Protein AF-A0A7S2L3V8-F1 (afdb_monomer)

Nearest PDB structures (foldseek):
  8b6k-assembly2_B  TM=9.139E-01  e=2.457E-18  Saccharomyces cerevisiae
  8b79-assembly1_A  TM=9.190E-01  e=2.768E-18  Saccharomyces cerevisiae
  6i8a-assembly2_B  TM=9.264E-01  e=5.327E-18  Saccharomyces cerevisiae S288C
  4m8o-assembly1_A  TM=9.186E-01  e=5.654E-18  Saccharomyces cerevisiae S288C
  6g0a-assembly1_A  TM=9.383E-01  e=2.360E-17  Saccharomyces cerevisiae S288C

Sequence (194 aa):
RDRRYDYKLLTKKWKKEIGKAENPVARKHAEDQSLVYDSLQVAHKCILNSFYGYVMRKGARWRSMEMAGIVTLTGGNIIKQARELVEQIGRPLELDTDGIWCILPGTFPDKYFLKTQSGGSIMVEYPCAMLNAAIHHNFTNHQYQTLTTTKDGTKQYDTRSECSIFFEVDGPYRCMVIPSGLEEGVLLKKRYAV

Radius of gyration: 21.41 Å; Cα contacts (8 Å, |Δi|>4): 203; chains: 1; bounding box: 52×58×54 Å

Secondary structure (DSSP, 8-state):
-HHHHHHHHHHHHHHHHHHH--SHHHHHHHHHHHHHHHHHHHHHHHHHHHHHHHTTSTT-TT--HHHHHHHHHHHHHHHHHHHHHHHHHSEEEEEETTEEEEE--TTS--EEEEEPTTS-EEEEEHHHHHHHHHHHHHH-EEEEEEEEE-TTS-EEEEEEEE-----------S--B-PBPSSTT-B-TT--B-

pLDDT: mean 94.65, std 2.95, range [82.19, 98.44]

Foldseek 3Di:
DVVLVVLVVQLVVLVVQLVVDPDPVSNVVSVVSNVVSVVVSVVVVVVVVVVLVLLCDPPRPNNDPVVNVVVQVVLVVLQVVLQVVLVVFFAWDADDSNDTDTDGDPPDQAWDWDADPVRDTDIDGPSQVVSVVVCLVPPKDQADWDWDADPVRDTDIDTGIDDPDGDDDDDDDPDKAADQDPDPPGGDHPDIDD

Structure (mmCIF, N/CA/C/O backbone):
data_AF-A0A7S2L3V8-F1
#
_entry.id   AF-A0A7S2L3V8-F1
#
loop_
_atom_site.group_PDB
_atom_site.id
_atom_site.type_symbol
_atom_site.label_atom_id
_atom_site.label_alt_id
_atom_site.label_comp_id
_atom_site.label_asym_id
_atom_site.label_entity_id
_atom_site.label_seq_id
_atom_site.pdbx_PDB_ins_code
_atom_site.Cartn_x
_atom_site.Cartn_y
_atom_site.Cartn_z
_atom_site.occupancy
_atom_site.B_iso_or_equiv
_atom_site.auth_seq_id
_atom_site.auth_comp_id
_atom_site.auth_asym_id
_atom_site.auth_atom_id
_atom_site.pdbx_PDB_model_num
ATOM 1 N N . ARG A 1 1 ? -0.749 13.045 2.931 1.00 91.75 1 ARG A N 1
ATOM 2 C CA . ARG A 1 1 ? -0.870 11.937 1.957 1.00 91.75 1 ARG A CA 1
ATOM 3 C C . ARG A 1 1 ? -0.742 12.459 0.529 1.00 91.75 1 ARG A C 1
ATOM 5 O O . ARG A 1 1 ? 0.227 12.104 -0.119 1.00 91.75 1 ARG A O 1
ATOM 12 N N . ASP A 1 2 ? -1.635 13.335 0.074 1.00 94.62 2 ASP A N 1
ATOM 13 C CA . ASP A 1 2 ? -1.721 13.738 -1.344 1.00 94.62 2 ASP A CA 1
ATOM 14 C C . ASP A 1 2 ? -0.442 14.414 -1.861 1.00 94.62 2 ASP A C 1
ATOM 16 O O . ASP A 1 2 ? 0.105 13.987 -2.867 1.00 94.62 2 ASP A O 1
ATOM 20 N N . ARG A 1 3 ? 0.174 15.300 -1.067 1.00 96.19 3 ARG A N 1
ATOM 21 C CA . ARG A 1 3 ? 1.501 15.866 -1.381 1.00 96.19 3 ARG A CA 1
ATOM 22 C C . ARG A 1 3 ? 2.587 14.813 -1.654 1.00 96.19 3 ARG A C 1
ATOM 24 O O . ARG A 1 3 ? 3.462 15.015 -2.487 1.00 96.19 3 ARG A O 1
ATOM 31 N N . ARG A 1 4 ? 2.551 13.671 -0.954 1.00 96.62 4 ARG A N 1
ATOM 32 C CA . ARG A 1 4 ? 3.477 12.557 -1.222 1.00 96.62 4 ARG A CA 1
ATOM 33 C C . ARG A 1 4 ? 3.183 11.928 -2.586 1.00 96.62 4 ARG A C 1
ATOM 35 O O . ARG A 1 4 ? 4.123 11.558 -3.281 1.00 96.62 4 ARG A O 1
ATOM 42 N N . TYR A 1 5 ? 1.906 11.790 -2.946 1.00 94.38 5 TYR A N 1
ATOM 43 C CA . TYR A 1 5 ? 1.498 11.279 -4.254 1.00 94.38 5 TYR A CA 1
ATOM 44 C C . TYR A 1 5 ? 1.953 12.200 -5.385 1.00 94.38 5 TYR A C 1
ATOM 46 O O . TYR A 1 5 ? 2.465 11.684 -6.374 1.00 94.38 5 TYR A O 1
ATOM 54 N N . ASP A 1 6 ? 1.887 13.523 -5.212 1.00 96.31 6 ASP A N 1
ATOM 55 C CA . ASP A 1 6 ? 2.421 14.476 -6.195 1.00 96.31 6 ASP A CA 1
ATOM 56 C C . ASP A 1 6 ? 3.905 14.205 -6.477 1.00 96.31 6 ASP A C 1
ATOM 58 O O . ASP A 1 6 ? 4.310 14.041 -7.629 1.00 96.31 6 ASP A O 1
ATOM 62 N N . TYR A 1 7 ? 4.719 14.052 -5.425 1.00 97.19 7 TYR A N 1
ATOM 63 C CA . TYR A 1 7 ? 6.135 13.708 -5.585 1.00 97.19 7 TYR A CA 1
ATOM 64 C C . TYR A 1 7 ? 6.339 12.321 -6.195 1.00 97.19 7 TYR A C 1
ATOM 66 O O . TYR A 1 7 ? 7.174 12.179 -7.079 1.00 97.19 7 TYR A O 1
ATOM 74 N N . LYS A 1 8 ? 5.544 11.315 -5.810 1.00 94.50 8 LYS A N 1
ATOM 75 C CA . LYS A 1 8 ? 5.607 9.967 -6.40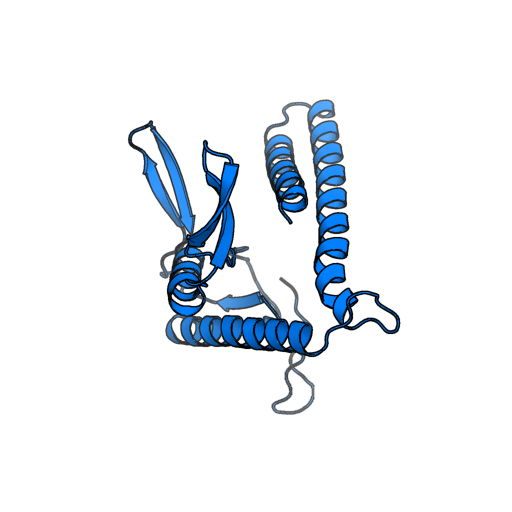4 1.00 94.50 8 LYS A 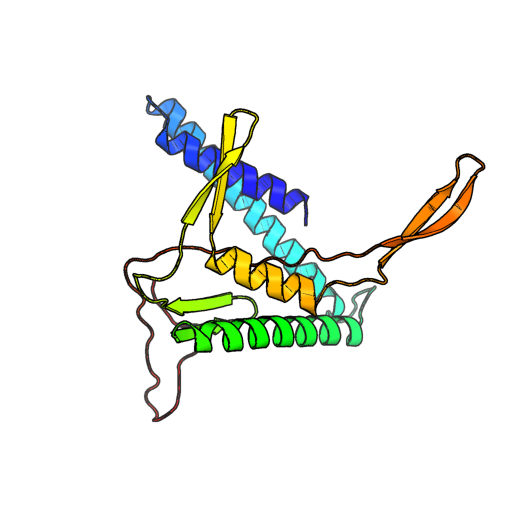CA 1
ATOM 76 C C . LYS A 1 8 ? 5.308 9.996 -7.912 1.00 94.50 8 LYS A C 1
ATOM 78 O O . LYS A 1 8 ? 5.990 9.324 -8.689 1.00 94.50 8 LYS A O 1
ATOM 83 N N . LEU A 1 9 ? 4.323 10.789 -8.341 1.00 94.56 9 LEU A N 1
ATOM 84 C CA . LEU A 1 9 ? 3.992 10.992 -9.755 1.00 94.56 9 LEU A CA 1
ATOM 85 C C . LEU A 1 9 ? 5.125 11.706 -10.498 1.00 94.56 9 LEU A C 1
ATOM 87 O O . LEU A 1 9 ? 5.487 11.286 -11.599 1.00 94.56 9 LEU A O 1
ATOM 91 N N . LEU A 1 10 ? 5.725 12.732 -9.888 1.00 96.19 10 LEU A N 1
ATOM 92 C CA . LEU A 1 10 ? 6.884 13.432 -10.445 1.00 96.19 10 LEU A CA 1
ATOM 93 C C . LEU A 1 10 ? 8.099 12.505 -10.571 1.00 96.19 10 LEU A C 1
ATOM 95 O O . LEU A 1 10 ? 8.713 12.477 -11.635 1.00 96.19 10 LEU A O 1
ATOM 99 N N . THR A 1 11 ? 8.391 11.667 -9.572 1.00 95.19 11 THR A N 1
ATOM 100 C CA . THR A 1 11 ? 9.438 10.636 -9.664 1.00 95.19 11 THR A CA 1
ATOM 101 C C . THR A 1 11 ? 9.182 9.704 -10.848 1.00 95.19 11 THR A C 1
ATOM 103 O O . THR A 1 11 ? 10.080 9.466 -11.652 1.00 95.19 11 THR A O 1
ATOM 106 N N . LYS A 1 12 ? 7.948 9.204 -11.014 1.00 92.56 12 LYS A N 1
ATOM 107 C CA . LYS A 1 12 ? 7.589 8.331 -12.147 1.00 92.56 12 LYS A CA 1
ATOM 108 C C . LYS A 1 12 ? 7.736 9.048 -13.491 1.00 92.56 12 LYS A C 1
ATOM 110 O O . LYS A 1 12 ? 8.181 8.430 -14.456 1.00 92.56 12 LYS A O 1
ATOM 115 N N . LYS A 1 13 ? 7.371 10.331 -13.565 1.00 95.19 13 LYS A N 1
ATOM 116 C CA . LYS A 1 13 ? 7.550 11.165 -14.760 1.00 95.19 13 LYS A CA 1
ATOM 117 C C . LYS A 1 13 ? 9.033 11.286 -15.111 1.00 95.19 13 LYS A C 1
ATOM 119 O O . LYS A 1 13 ? 9.410 10.916 -16.215 1.00 95.19 13 LYS A O 1
ATOM 124 N N . TRP A 1 14 ? 9.874 11.719 -14.175 1.00 95.62 14 TRP A N 1
ATOM 125 C CA . TRP A 1 14 ? 11.299 11.937 -14.437 1.00 95.62 14 TRP A CA 1
ATOM 126 C C . TRP A 1 14 ? 12.060 10.645 -14.736 1.00 95.62 14 TRP A C 1
ATOM 128 O O . TRP A 1 14 ? 12.867 10.637 -15.658 1.00 95.62 14 TRP A O 1
ATOM 138 N N . LYS A 1 15 ? 11.714 9.517 -14.095 1.00 93.94 15 LYS A N 1
ATOM 139 C CA . LYS A 1 15 ? 12.250 8.196 -14.478 1.00 93.94 15 LYS A CA 1
ATOM 140 C C . LYS A 1 15 ? 11.966 7.835 -15.940 1.00 93.94 15 LYS A C 1
ATOM 142 O O . LYS A 1 15 ? 12.814 7.235 -16.591 1.00 93.94 15 LYS A O 1
ATOM 147 N N . LYS A 1 16 ? 10.796 8.207 -16.475 1.00 93.25 16 LYS A N 1
ATOM 148 C CA . LYS A 1 16 ? 10.487 8.018 -17.904 1.00 93.25 16 LYS A CA 1
ATOM 149 C C . LYS A 1 16 ? 11.298 8.955 -18.795 1.00 93.25 16 LYS A C 1
ATOM 151 O O . LYS A 1 16 ? 11.728 8.531 -19.860 1.00 93.25 16 LYS A O 1
ATOM 156 N N . GLU A 1 17 ? 11.508 10.198 -18.370 1.00 93.19 17 GLU A N 1
ATOM 157 C CA . GLU A 1 17 ? 12.289 11.173 -19.139 1.00 93.19 17 GLU A CA 1
ATOM 158 C C . GLU A 1 17 ? 13.777 10.794 -19.233 1.00 93.19 17 GLU A C 1
ATOM 160 O O . GLU A 1 17 ? 14.378 11.023 -20.277 1.00 93.19 17 GLU A O 1
ATOM 165 N N . ILE A 1 18 ? 14.349 10.101 -18.234 1.00 92.56 18 ILE A N 1
ATOM 166 C CA . ILE A 1 18 ? 15.705 9.517 -18.336 1.00 92.56 18 ILE A CA 1
ATOM 167 C C . ILE A 1 18 ? 15.817 8.601 -19.566 1.00 92.56 18 ILE A C 1
ATOM 169 O O . ILE A 1 18 ? 16.800 8.668 -20.300 1.00 92.56 18 ILE A O 1
ATOM 173 N N . GLY A 1 19 ? 14.801 7.765 -19.812 1.00 89.06 19 GLY A N 1
ATOM 174 C CA . GLY A 1 19 ? 14.773 6.846 -20.954 1.00 89.06 19 GLY A CA 1
ATOM 175 C C . GLY A 1 19 ? 14.540 7.521 -22.310 1.00 89.06 19 GLY A C 1
ATOM 176 O O . GLY A 1 19 ? 14.812 6.909 -23.336 1.00 89.06 19 GLY A O 1
ATOM 177 N N . LYS A 1 20 ? 14.047 8.765 -22.323 1.00 92.88 20 LYS A N 1
ATOM 178 C CA . LYS A 1 20 ? 13.811 9.557 -23.542 1.00 92.88 20 LYS A CA 1
ATOM 179 C C . LYS A 1 20 ? 14.924 10.559 -23.843 1.00 92.88 20 LYS A C 1
ATOM 181 O O . LYS A 1 20 ? 14.890 11.200 -24.887 1.00 92.88 20 LYS A O 1
ATOM 186 N N . ALA A 1 21 ? 15.863 10.757 -22.922 1.00 91.31 21 ALA A N 1
ATOM 187 C CA . ALA A 1 21 ? 16.890 11.773 -23.070 1.00 91.31 21 ALA A CA 1
ATOM 188 C C . ALA A 1 21 ? 17.859 11.421 -24.211 1.00 91.31 21 ALA A C 1
ATOM 190 O O . ALA A 1 21 ? 18.524 10.388 -24.176 1.00 91.31 21 ALA A O 1
ATOM 191 N N . GLU A 1 22 ? 17.966 12.315 -25.195 1.00 91.56 22 GLU A N 1
ATOM 192 C CA . GLU A 1 22 ? 18.821 12.125 -26.376 1.00 91.56 22 GLU A CA 1
ATOM 193 C C . GLU A 1 22 ? 20.272 12.563 -26.144 1.00 91.56 22 GLU A C 1
ATOM 195 O O . GLU A 1 22 ? 21.183 12.078 -26.813 1.00 91.56 22 GLU A O 1
ATOM 200 N N . ASN A 1 23 ? 20.510 13.475 -25.193 1.00 93.19 23 ASN A N 1
ATOM 201 C CA . ASN A 1 23 ? 21.839 14.012 -24.910 1.00 93.19 23 ASN A CA 1
ATOM 202 C C . ASN A 1 23 ? 22.263 13.810 -23.437 1.00 93.19 23 ASN A C 1
ATOM 204 O O . ASN A 1 23 ? 21.410 13.704 -22.546 1.00 93.19 23 ASN A O 1
ATOM 208 N N . PRO A 1 24 ? 23.581 13.776 -23.148 1.00 93.06 24 PRO A N 1
ATOM 209 C CA . PRO A 1 24 ? 24.080 13.518 -21.795 1.00 93.06 24 PRO A CA 1
ATOM 210 C C . PRO A 1 24 ? 23.654 14.564 -20.756 1.00 93.06 24 PRO A C 1
ATOM 212 O O . PRO A 1 24 ? 23.452 14.228 -19.592 1.00 93.06 24 PRO A O 1
ATOM 215 N N . VAL A 1 25 ? 23.495 15.828 -21.161 1.00 94.25 25 VAL A N 1
ATOM 216 C CA . VAL A 1 25 ? 23.127 16.930 -20.255 1.00 94.25 25 VAL A CA 1
ATOM 217 C C . VAL A 1 25 ? 21.675 16.796 -19.793 1.00 94.25 25 VAL A C 1
ATOM 219 O O . VAL A 1 25 ? 21.395 16.873 -18.599 1.00 94.25 25 VAL A O 1
ATOM 222 N N . ALA A 1 26 ? 20.754 16.538 -20.722 1.00 92.81 26 ALA A N 1
ATOM 223 C CA . ALA A 1 26 ? 19.343 16.303 -20.443 1.00 92.81 26 ALA A CA 1
ATOM 224 C C . ALA A 1 26 ? 19.149 15.024 -19.629 1.00 92.81 26 ALA A C 1
ATOM 226 O O . ALA A 1 26 ? 18.340 15.010 -18.702 1.00 92.81 26 ALA A O 1
ATOM 227 N N . ARG A 1 27 ? 19.929 13.974 -19.921 1.00 94.56 27 ARG A N 1
ATOM 228 C CA . ARG A 1 27 ? 19.906 12.740 -19.134 1.00 94.56 27 ARG A CA 1
ATOM 229 C C . ARG A 1 27 ? 20.318 12.994 -17.689 1.00 94.56 27 ARG A C 1
ATOM 231 O O . ARG A 1 27 ? 19.569 12.632 -16.789 1.00 94.56 27 ARG A O 1
ATOM 238 N N . LYS A 1 28 ? 21.448 13.676 -17.474 1.00 95.19 28 LYS A N 1
ATOM 239 C CA . LYS A 1 28 ? 21.916 14.033 -16.130 1.00 95.19 28 LYS A CA 1
ATOM 240 C C . LYS A 1 28 ? 20.887 14.884 -15.386 1.00 95.19 28 LYS A C 1
ATOM 242 O O . LYS A 1 28 ? 20.575 14.601 -14.238 1.00 95.19 28 LYS A O 1
ATOM 247 N N . HIS A 1 29 ? 20.293 15.873 -16.055 1.00 94.94 29 HIS A N 1
ATOM 248 C CA . HIS A 1 29 ? 19.234 16.683 -15.456 1.00 94.94 29 HIS A CA 1
ATOM 249 C C . HIS A 1 29 ? 18.019 15.839 -15.038 1.00 94.94 29 HIS A C 1
ATOM 251 O O . HIS A 1 29 ? 17.500 16.012 -13.937 1.00 94.94 29 HIS A O 1
ATOM 257 N N . ALA A 1 30 ? 17.574 14.903 -15.881 1.00 95.88 30 ALA A N 1
ATOM 258 C CA . ALA A 1 30 ? 16.463 14.011 -15.556 1.00 95.88 30 ALA A CA 1
ATOM 259 C C . ALA A 1 30 ? 16.799 13.042 -14.406 1.00 95.88 30 ALA A C 1
ATOM 261 O O . ALA A 1 30 ? 15.938 12.774 -13.565 1.00 95.88 30 ALA A O 1
ATOM 262 N N . GLU A 1 31 ? 18.039 12.549 -14.345 1.00 95.44 31 GLU A N 1
ATOM 263 C CA . GLU A 1 31 ? 18.559 11.732 -13.241 1.00 95.44 31 GLU A CA 1
ATOM 264 C C . GLU A 1 31 ? 18.558 12.523 -11.922 1.00 95.44 31 GLU A C 1
ATOM 266 O O . GLU A 1 31 ? 17.990 12.053 -10.933 1.00 95.44 31 GLU A O 1
ATOM 271 N N . ASP A 1 32 ? 19.077 13.754 -11.932 1.00 97.19 32 ASP A N 1
ATOM 272 C CA . ASP A 1 32 ? 19.093 14.651 -10.771 1.00 97.19 32 ASP A CA 1
ATOM 273 C C . ASP A 1 32 ? 17.665 14.963 -10.284 1.00 97.19 32 ASP A C 1
ATOM 275 O O . ASP A 1 32 ? 17.364 14.855 -9.093 1.00 97.19 32 ASP A O 1
ATOM 279 N N . GLN A 1 33 ? 16.744 15.291 -11.198 1.00 96.69 33 GLN A N 1
ATOM 280 C CA . GLN A 1 33 ? 15.338 15.535 -10.852 1.00 96.69 33 GLN A CA 1
ATOM 281 C C . GLN A 1 33 ? 14.669 14.282 -10.277 1.00 96.69 33 GLN A C 1
ATOM 283 O O . GLN A 1 33 ? 13.986 14.356 -9.253 1.00 96.69 33 GLN A O 1
ATOM 288 N N . SER A 1 34 ? 14.880 13.118 -10.897 1.00 96.00 34 SER A N 1
ATOM 289 C CA . SER A 1 34 ? 14.364 11.844 -10.390 1.00 96.00 34 SER A CA 1
ATOM 290 C C . SER A 1 34 ? 14.849 11.575 -8.964 1.00 96.00 34 SER A C 1
ATOM 292 O O . SER A 1 34 ? 14.041 11.189 -8.117 1.00 96.00 34 SER A O 1
ATOM 294 N N . LEU A 1 35 ? 16.135 11.809 -8.682 1.00 96.50 35 LEU A N 1
ATOM 295 C CA . LEU A 1 35 ? 16.727 11.632 -7.354 1.00 96.50 35 LEU A CA 1
ATOM 296 C C . LEU A 1 35 ? 16.109 12.578 -6.315 1.00 96.50 35 LEU A C 1
ATOM 298 O O . LEU A 1 35 ? 15.762 12.146 -5.212 1.00 96.50 35 LEU A O 1
ATOM 302 N N . VAL A 1 36 ? 15.930 13.855 -6.665 1.00 97.69 36 VAL A N 1
ATOM 303 C CA . VAL A 1 36 ? 15.309 14.854 -5.780 1.00 97.69 36 VAL A CA 1
ATOM 304 C C . VAL A 1 36 ? 13.880 14.453 -5.425 1.00 97.69 36 VAL A C 1
ATOM 306 O O . VAL A 1 36 ? 13.526 14.409 -4.245 1.00 97.69 36 VAL A O 1
ATOM 309 N N . TYR A 1 37 ? 13.050 14.120 -6.415 1.00 97.81 37 TYR A N 1
ATOM 310 C CA . TYR A 1 37 ? 11.656 13.761 -6.149 1.00 97.81 37 TYR A CA 1
ATOM 311 C C . TYR A 1 37 ? 11.517 12.429 -5.419 1.00 97.81 37 TYR A C 1
ATOM 313 O O . TYR A 1 37 ? 10.640 12.298 -4.562 1.00 97.81 37 TYR A O 1
ATOM 321 N N . ASP A 1 38 ? 12.392 11.459 -5.701 1.00 96.69 38 ASP A N 1
ATOM 322 C CA . ASP A 1 38 ? 12.425 10.216 -4.935 1.00 96.69 38 ASP A CA 1
ATOM 323 C C . ASP A 1 38 ? 12.779 10.477 -3.460 1.00 96.69 38 ASP A C 1
ATOM 325 O O . ASP A 1 38 ? 12.083 10.026 -2.550 1.00 96.69 38 ASP A O 1
ATOM 329 N N . SER A 1 39 ? 13.772 11.329 -3.204 1.00 97.62 39 SER A N 1
ATOM 330 C CA . SER A 1 39 ? 14.128 11.743 -1.841 1.00 97.62 39 SER A CA 1
ATOM 331 C C . SER A 1 39 ? 12.955 12.440 -1.135 1.00 97.62 39 SER A C 1
ATOM 333 O O . SER A 1 39 ? 12.633 12.125 0.015 1.00 97.62 39 SER A O 1
ATOM 335 N N . LEU A 1 40 ? 12.251 13.342 -1.831 1.00 97.81 40 LEU A N 1
ATOM 336 C CA . LEU A 1 40 ? 11.085 14.047 -1.291 1.00 97.81 40 LEU A CA 1
ATOM 337 C C . LEU A 1 40 ? 9.917 13.103 -0.978 1.00 97.81 40 LEU A C 1
ATOM 339 O O . LEU A 1 40 ? 9.285 13.258 0.075 1.00 97.81 40 LEU A O 1
ATOM 343 N N . GLN A 1 41 ? 9.621 12.121 -1.839 1.00 96.31 41 GLN A N 1
ATOM 344 C CA . GLN A 1 41 ? 8.538 11.171 -1.563 1.00 96.31 41 GLN A CA 1
ATOM 345 C C . GLN A 1 41 ? 8.878 10.245 -0.388 1.00 96.31 41 GLN A C 1
ATOM 347 O O . GLN A 1 41 ? 7.989 9.966 0.425 1.00 96.31 41 GLN A O 1
ATOM 352 N N . VAL A 1 42 ? 10.146 9.824 -0.243 1.00 96.19 42 VAL A N 1
ATOM 353 C CA . VAL A 1 42 ? 10.599 9.017 0.905 1.00 96.19 42 VAL A CA 1
ATOM 354 C C . VAL A 1 42 ? 10.509 9.827 2.196 1.00 96.19 42 VAL A C 1
ATOM 356 O O . VAL A 1 42 ? 9.950 9.341 3.179 1.00 96.19 42 VAL A O 1
ATOM 359 N N . ALA A 1 43 ? 10.957 11.085 2.197 1.00 97.50 43 ALA A N 1
ATOM 360 C CA . ALA A 1 43 ? 10.835 11.956 3.367 1.00 97.50 43 ALA A CA 1
ATOM 361 C C . ALA A 1 43 ? 9.368 12.093 3.817 1.00 97.50 43 ALA A C 1
ATOM 363 O O . ALA A 1 43 ? 9.040 11.927 4.996 1.00 97.50 43 ALA A O 1
ATOM 364 N N . HIS A 1 44 ? 8.449 12.293 2.867 1.00 97.38 44 HIS A N 1
ATOM 365 C CA . HIS A 1 44 ? 7.018 12.352 3.164 1.00 97.38 44 HIS A CA 1
ATOM 366 C C . HIS A 1 44 ? 6.427 10.996 3.572 1.00 97.38 44 HIS A C 1
ATOM 368 O O . HIS A 1 44 ? 5.439 10.977 4.306 1.00 97.38 44 HIS A O 1
ATOM 374 N N . LYS A 1 45 ? 7.008 9.865 3.144 1.00 96.12 45 LYS A N 1
ATOM 375 C CA . LYS A 1 45 ? 6.644 8.524 3.636 1.00 96.12 45 LYS A CA 1
ATOM 376 C C . LYS A 1 45 ? 6.932 8.411 5.132 1.00 96.12 45 LYS A C 1
ATOM 378 O O . LYS A 1 45 ? 6.054 7.992 5.881 1.00 96.12 45 LYS A O 1
ATOM 383 N N . CYS A 1 46 ? 8.115 8.839 5.575 1.00 96.19 46 CYS A N 1
ATOM 384 C CA . CYS A 1 46 ? 8.492 8.816 6.989 1.00 96.19 46 CYS A CA 1
ATOM 385 C C . CYS A 1 46 ? 7.542 9.666 7.840 1.00 96.19 46 CYS A C 1
ATOM 387 O O . CYS A 1 46 ? 7.065 9.200 8.874 1.00 96.19 46 CYS A O 1
ATOM 389 N N . ILE A 1 47 ? 7.201 10.875 7.379 1.00 96.94 47 ILE A N 1
ATOM 390 C CA . ILE A 1 47 ? 6.231 11.745 8.063 1.00 96.94 47 ILE A CA 1
ATOM 391 C C . ILE A 1 47 ? 4.845 11.086 8.107 1.00 96.94 47 ILE A C 1
ATOM 393 O O . ILE A 1 47 ? 4.213 11.059 9.159 1.00 96.94 47 ILE A O 1
ATOM 397 N N . LEU A 1 48 ? 4.380 10.522 6.987 1.00 95.25 48 LEU A N 1
ATOM 398 C CA . LEU A 1 48 ? 3.073 9.867 6.904 1.00 95.25 48 LEU A CA 1
ATOM 399 C C . LEU A 1 48 ? 2.959 8.699 7.894 1.00 95.25 48 LEU A C 1
ATOM 401 O O . LEU A 1 48 ? 2.006 8.647 8.666 1.00 95.25 48 LEU A O 1
ATOM 405 N N . ASN A 1 49 ? 3.958 7.818 7.924 1.00 92.88 49 ASN A N 1
ATOM 406 C CA . ASN A 1 49 ? 4.001 6.690 8.856 1.00 92.88 49 ASN A CA 1
ATOM 407 C C . ASN A 1 49 ? 4.142 7.163 10.313 1.00 92.88 49 ASN A C 1
ATOM 409 O O . ASN A 1 49 ? 3.607 6.542 11.232 1.00 92.88 49 ASN A O 1
ATOM 413 N N . SER A 1 50 ? 4.806 8.302 10.527 1.00 95.62 50 SER A N 1
ATOM 414 C CA . SER A 1 50 ? 4.935 8.908 11.852 1.00 95.62 50 SER A CA 1
ATOM 415 C C . SER A 1 50 ? 3.607 9.423 12.406 1.00 95.62 50 SER A C 1
ATOM 417 O O . SER A 1 50 ? 3.474 9.436 13.621 1.00 95.62 50 SER A O 1
ATOM 419 N N . PHE A 1 51 ? 2.606 9.792 11.591 1.00 95.94 51 PHE A N 1
ATOM 420 C CA . PHE A 1 51 ? 1.275 10.149 12.118 1.00 95.94 51 PHE A CA 1
ATOM 421 C C . PHE A 1 51 ? 0.620 8.978 12.857 1.00 95.94 51 PHE A C 1
ATOM 423 O O . PHE A 1 51 ? 0.067 9.167 13.938 1.00 95.94 51 PHE A O 1
ATOM 430 N N . TYR A 1 52 ? 0.735 7.766 12.310 1.00 92.75 52 TYR A N 1
ATOM 431 C CA . TYR A 1 52 ? 0.265 6.555 12.978 1.00 92.75 52 TYR A CA 1
ATOM 432 C C . TYR A 1 52 ? 1.094 6.249 14.238 1.00 92.75 52 TYR A C 1
ATOM 434 O O . TYR A 1 52 ? 0.539 6.021 15.308 1.00 92.75 52 TYR A O 1
ATOM 442 N N . GLY A 1 53 ? 2.427 6.334 14.166 1.00 93.12 53 GLY A N 1
ATOM 443 C CA . GLY A 1 53 ? 3.277 6.132 15.349 1.00 93.12 53 GLY A CA 1
ATOM 444 C C . GLY A 1 53 ? 3.068 7.186 16.449 1.00 93.12 53 GLY A C 1
ATOM 445 O O . GLY A 1 53 ? 3.195 6.894 17.641 1.00 93.12 53 GLY A O 1
ATOM 446 N N . TYR A 1 54 ? 2.713 8.416 16.068 1.00 96.94 54 TYR A N 1
ATOM 447 C CA . TYR A 1 54 ? 2.540 9.545 16.977 1.00 96.94 54 TYR A CA 1
ATOM 448 C C . TYR A 1 54 ? 1.416 9.315 17.986 1.00 96.94 54 TYR A C 1
ATOM 450 O O . TYR A 1 54 ? 1.585 9.666 19.153 1.00 96.94 54 TYR A O 1
ATOM 458 N N . VAL A 1 55 ? 0.312 8.676 17.586 1.00 96.19 55 VAL A N 1
ATOM 459 C CA . VAL A 1 55 ? -0.830 8.457 18.492 1.00 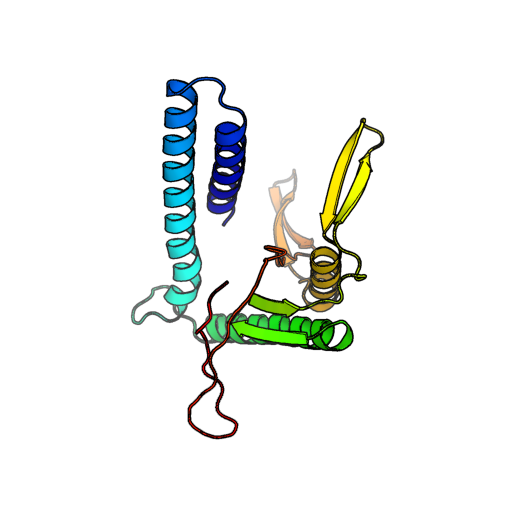96.19 55 VAL A CA 1
ATOM 460 C C . VAL A 1 55 ? -0.521 7.510 19.651 1.00 96.19 55 VAL A C 1
ATOM 462 O O . VAL A 1 55 ? -1.252 7.493 20.637 1.00 96.19 55 VAL A O 1
ATOM 465 N N . MET A 1 56 ? 0.597 6.782 19.589 1.00 95.19 56 MET A N 1
ATOM 466 C CA . MET A 1 56 ? 1.091 5.934 20.678 1.00 95.19 56 MET A CA 1
ATOM 467 C C . MET A 1 56 ? 2.253 6.553 21.463 1.00 95.19 56 MET A C 1
ATOM 469 O O . MET A 1 56 ? 2.640 6.028 22.512 1.00 95.19 56 MET A O 1
ATOM 473 N N . ARG A 1 57 ? 2.815 7.681 21.007 1.00 95.69 57 ARG A N 1
ATOM 474 C CA . ARG A 1 57 ? 3.981 8.313 21.635 1.00 95.69 57 ARG A CA 1
ATOM 475 C C . ARG A 1 57 ? 3.639 8.828 23.040 1.00 95.69 57 ARG A C 1
ATOM 477 O O . ARG A 1 57 ? 2.643 9.518 23.256 1.00 95.69 57 ARG A O 1
ATOM 484 N N . LYS A 1 58 ? 4.512 8.542 24.013 1.00 95.19 58 LYS A N 1
ATOM 485 C CA . LYS A 1 58 ? 4.411 9.095 25.376 1.00 95.19 58 LYS A CA 1
ATOM 486 C C . LYS A 1 58 ? 4.493 10.629 25.328 1.00 95.19 58 LYS A C 1
ATOM 488 O O . LYS A 1 58 ? 5.391 11.174 24.690 1.00 95.19 58 LYS A O 1
ATOM 493 N N . GLY A 1 59 ? 3.552 11.311 25.982 1.00 94.69 59 GLY A N 1
ATOM 494 C CA . GLY A 1 59 ? 3.464 12.778 25.987 1.00 94.69 59 GLY A CA 1
ATOM 495 C C . GLY A 1 59 ? 2.924 13.404 24.693 1.00 94.69 59 GLY A C 1
ATOM 496 O O . GLY A 1 59 ? 2.981 14.623 24.544 1.00 94.69 59 GLY A O 1
ATOM 497 N N . ALA A 1 60 ? 2.412 12.610 23.744 1.00 96.56 60 ALA A N 1
ATOM 498 C CA . ALA A 1 60 ? 1.711 13.152 22.583 1.00 96.56 60 ALA A CA 1
ATOM 499 C C . ALA A 1 60 ? 0.416 13.860 23.006 1.00 96.56 60 ALA A C 1
ATOM 501 O O . ALA A 1 60 ? -0.322 13.363 23.855 1.00 96.56 60 ALA A O 1
ATOM 502 N N . ARG A 1 61 ? 0.124 15.005 22.375 1.00 97.75 61 ARG A N 1
ATOM 503 C CA . ARG A 1 61 ? -1.090 15.794 22.650 1.00 97.75 61 ARG A CA 1
ATOM 504 C C . ARG A 1 61 ? -2.362 15.046 22.250 1.00 97.75 61 ARG A C 1
ATOM 506 O O . ARG A 1 61 ? -3.379 15.179 22.914 1.00 97.75 61 ARG A O 1
ATOM 513 N N . TRP A 1 62 ? -2.273 14.239 21.194 1.00 97.19 62 TRP A N 1
ATOM 514 C CA . TRP A 1 62 ? -3.362 13.414 20.667 1.00 97.19 62 TRP A CA 1
ATOM 515 C C . TRP A 1 62 ? -3.008 11.929 20.770 1.00 97.19 62 TRP A C 1
ATOM 517 O O . TRP A 1 62 ? -2.919 11.222 19.768 1.00 97.19 62 TRP A O 1
ATOM 527 N N . ARG A 1 63 ? -2.720 11.468 21.990 1.00 96.62 63 ARG A N 1
ATOM 528 C CA . ARG A 1 63 ? -2.457 10.052 22.255 1.00 96.62 63 ARG A CA 1
ATOM 529 C C . ARG A 1 63 ? -3.779 9.276 22.321 1.00 96.62 63 ARG A C 1
ATOM 531 O O . ARG A 1 63 ? -4.623 9.614 23.142 1.00 96.62 63 ARG A O 1
ATOM 538 N N . SER A 1 64 ? -3.930 8.215 21.528 1.00 97.31 64 SER A N 1
ATOM 539 C CA . SER A 1 64 ? -5.053 7.266 21.609 1.00 97.31 64 SER A CA 1
ATOM 540 C C . SER A 1 64 ? -4.576 5.863 21.252 1.00 97.31 64 SER A C 1
ATOM 542 O O . SER A 1 64 ? -4.070 5.619 20.155 1.00 97.31 64 SER A O 1
ATOM 544 N N . MET A 1 65 ? -4.742 4.940 22.200 1.00 96.19 65 MET A N 1
ATOM 545 C CA . MET A 1 65 ? -4.386 3.534 22.008 1.00 96.19 65 MET A CA 1
ATOM 546 C C . MET A 1 65 ? -5.426 2.815 21.154 1.00 96.19 65 MET A C 1
ATOM 548 O O . MET A 1 65 ? -5.087 1.974 20.328 1.00 96.19 65 MET A O 1
ATOM 552 N N . GLU A 1 66 ? -6.683 3.199 21.321 1.00 97.31 66 GLU A N 1
ATOM 553 C CA . GLU A 1 66 ? -7.845 2.679 20.619 1.00 97.31 66 GLU A CA 1
ATOM 554 C C . GLU A 1 66 ? -7.723 2.959 19.123 1.00 97.31 66 GLU A C 1
ATOM 556 O O . GLU A 1 66 ? -7.833 2.038 18.318 1.00 97.31 66 GLU A O 1
ATOM 561 N N . MET A 1 67 ? -7.395 4.202 18.743 1.00 97.19 67 MET A N 1
ATOM 562 C CA . MET A 1 67 ? -7.179 4.561 17.341 1.00 97.19 67 MET A CA 1
ATOM 563 C C . MET A 1 67 ? -6.063 3.714 16.715 1.00 97.19 67 MET A C 1
ATOM 565 O O . MET A 1 67 ? -6.226 3.190 15.613 1.00 97.19 67 MET A O 1
ATOM 569 N N . ALA A 1 68 ? -4.939 3.541 17.419 1.00 95.88 68 ALA A N 1
ATOM 570 C CA . ALA A 1 68 ? -3.828 2.727 16.930 1.00 95.88 68 ALA A CA 1
ATOM 571 C C . ALA A 1 68 ? -4.212 1.242 16.787 1.00 95.88 68 ALA A C 1
ATOM 573 O O . ALA A 1 68 ? -3.875 0.601 15.787 1.00 95.88 68 ALA A O 1
ATOM 574 N N . GLY A 1 69 ? -4.958 0.711 17.759 1.00 97.00 69 GLY A N 1
ATOM 575 C CA . GLY A 1 69 ? -5.473 -0.656 17.745 1.00 97.00 69 GLY A CA 1
ATOM 576 C C . GLY A 1 69 ? -6.434 -0.906 16.584 1.00 97.00 69 GLY A C 1
ATOM 577 O O . GLY A 1 69 ? -6.265 -1.886 15.862 1.00 97.00 69 GLY A O 1
ATOM 578 N N . ILE A 1 70 ? -7.377 0.011 16.341 1.00 97.25 70 ILE A N 1
ATOM 579 C CA . ILE A 1 70 ? -8.332 -0.073 15.226 1.00 97.25 70 ILE A CA 1
ATOM 580 C C . ILE A 1 70 ? -7.596 -0.096 13.884 1.00 97.25 70 ILE A C 1
ATOM 582 O O . ILE A 1 70 ? -7.887 -0.949 13.045 1.00 97.25 70 ILE A O 1
ATOM 586 N N . VAL A 1 71 ? -6.616 0.792 13.683 1.00 96.06 71 VAL A N 1
ATOM 587 C CA . VAL A 1 71 ? -5.820 0.831 12.444 1.00 96.06 71 VAL A CA 1
ATOM 588 C C . VAL A 1 71 ? -5.049 -0.477 12.246 1.00 96.06 71 VAL A C 1
ATOM 590 O O . VAL A 1 71 ? -5.097 -1.048 11.158 1.00 96.06 71 VAL A O 1
ATOM 593 N N . THR A 1 72 ? -4.392 -0.987 13.293 1.00 95.75 72 THR A N 1
ATOM 594 C CA . THR A 1 72 ? -3.620 -2.242 13.220 1.00 95.75 72 THR A CA 1
ATOM 595 C C . THR A 1 72 ? -4.510 -3.435 12.901 1.00 95.75 72 THR A C 1
ATOM 597 O O . THR A 1 72 ? -4.186 -4.230 12.021 1.00 95.75 72 THR A O 1
ATOM 600 N N . LEU A 1 73 ? -5.640 -3.559 13.600 1.00 97.12 73 LEU A N 1
ATOM 601 C CA . LEU A 1 73 ? -6.571 -4.667 13.415 1.00 97.12 73 LEU A CA 1
ATOM 602 C C . LEU A 1 73 ? -7.199 -4.630 12.019 1.00 97.12 73 LEU A C 1
ATOM 604 O O . LEU A 1 73 ? -7.270 -5.656 11.348 1.00 97.12 73 LEU A O 1
ATOM 608 N N . THR A 1 74 ? -7.601 -3.444 11.555 1.00 97.38 74 THR A N 1
ATOM 609 C CA . THR A 1 74 ? -8.174 -3.269 10.215 1.00 97.38 74 THR A CA 1
ATOM 610 C C . THR A 1 74 ? -7.151 -3.615 9.135 1.00 97.38 74 THR A C 1
ATOM 612 O O . THR A 1 74 ? -7.467 -4.385 8.233 1.00 97.38 74 THR A O 1
ATOM 615 N N . GLY A 1 75 ? -5.908 -3.132 9.256 1.00 96.75 75 GLY A N 1
ATOM 616 C CA . GLY A 1 75 ? -4.819 -3.494 8.341 1.00 96.75 75 GLY A CA 1
ATOM 617 C C . GLY A 1 75 ? -4.532 -4.999 8.330 1.00 96.75 75 GLY A C 1
ATOM 618 O O . GLY A 1 75 ? -4.441 -5.602 7.262 1.00 96.75 75 GLY A O 1
ATOM 619 N N . GLY A 1 76 ? -4.493 -5.624 9.511 1.00 96.81 76 GLY A N 1
ATOM 620 C CA . GLY A 1 76 ? -4.350 -7.074 9.661 1.00 96.81 76 GLY A CA 1
ATOM 621 C C . GLY A 1 76 ? -5.477 -7.865 8.989 1.00 96.81 76 GLY A C 1
ATOM 622 O O . GLY A 1 76 ? -5.221 -8.871 8.331 1.00 96.81 76 GLY A O 1
ATOM 623 N N . ASN A 1 77 ? -6.721 -7.393 9.088 1.00 97.38 77 ASN A N 1
ATOM 624 C CA . ASN A 1 77 ? -7.862 -8.021 8.423 1.00 97.38 77 ASN A CA 1
ATOM 625 C C . ASN A 1 77 ? -7.806 -7.860 6.897 1.00 97.38 77 ASN A C 1
ATOM 627 O O . ASN A 1 77 ? -8.092 -8.821 6.184 1.00 97.38 77 ASN A O 1
ATOM 631 N N . ILE A 1 78 ? -7.408 -6.685 6.395 1.00 97.56 78 ILE A N 1
ATOM 632 C CA . ILE A 1 78 ? -7.248 -6.428 4.954 1.00 97.56 78 ILE A CA 1
ATOM 633 C C . ILE A 1 78 ? -6.209 -7.378 4.357 1.00 97.56 78 ILE A C 1
ATOM 635 O O . ILE A 1 78 ? -6.494 -8.071 3.380 1.00 97.56 78 ILE A O 1
ATOM 639 N N . ILE A 1 79 ? -5.017 -7.451 4.958 1.00 97.00 79 ILE A N 1
ATOM 640 C CA . ILE A 1 79 ? -3.931 -8.273 4.415 1.00 97.00 79 ILE A CA 1
ATOM 641 C C . ILE A 1 79 ? -4.240 -9.770 4.525 1.00 97.00 79 ILE A C 1
ATOM 643 O O . ILE A 1 79 ? -3.886 -10.542 3.635 1.00 97.00 79 ILE A O 1
ATOM 647 N N . LYS A 1 80 ? -4.960 -10.184 5.577 1.00 95.75 80 LYS A N 1
ATOM 648 C CA . LYS A 1 80 ? -5.420 -11.565 5.741 1.00 95.75 80 LYS A CA 1
ATOM 649 C C . LYS A 1 80 ? -6.396 -11.965 4.633 1.00 95.75 80 LYS A C 1
ATOM 651 O O . LYS A 1 80 ? -6.168 -12.988 3.998 1.00 95.75 80 LYS A O 1
ATOM 656 N N . GLN A 1 81 ? -7.412 -11.143 4.355 1.00 96.06 81 GLN A N 1
ATOM 657 C CA . GLN A 1 81 ? -8.365 -11.406 3.267 1.00 96.06 81 GLN A CA 1
ATOM 658 C C . GLN A 1 81 ? -7.677 -11.430 1.896 1.00 96.06 81 GLN A C 1
ATOM 660 O O . GLN A 1 81 ? -7.948 -12.305 1.077 1.00 96.06 81 GLN A O 1
ATOM 665 N N . ALA A 1 82 ? -6.747 -10.503 1.652 1.00 96.69 82 ALA A N 1
ATOM 666 C CA . ALA A 1 82 ? -5.965 -10.489 0.420 1.00 96.69 82 ALA A CA 1
ATOM 667 C C . ALA A 1 82 ? -5.139 -11.776 0.253 1.00 96.69 82 ALA A C 1
ATOM 669 O O . ALA A 1 82 ? -5.130 -12.366 -0.826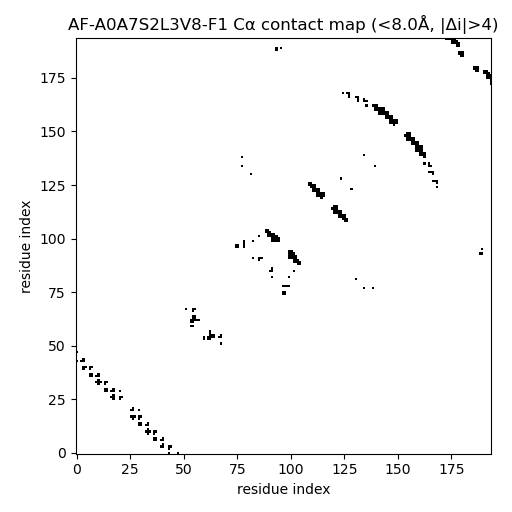 1.00 96.69 82 ALA A O 1
ATOM 670 N N . ARG A 1 83 ? -4.494 -12.255 1.327 1.00 96.31 83 ARG A N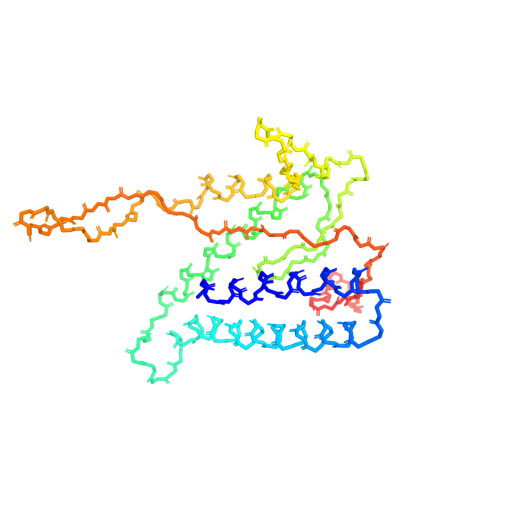 1
ATOM 671 C CA . ARG A 1 83 ? -3.746 -13.520 1.327 1.00 96.31 83 ARG A CA 1
ATOM 672 C C . ARG A 1 83 ? -4.652 -14.720 1.072 1.00 96.31 83 ARG A C 1
ATOM 674 O O . ARG A 1 83 ? -4.303 -15.541 0.234 1.00 96.31 83 ARG A O 1
ATOM 681 N N . GLU A 1 84 ? -5.805 -14.799 1.730 1.00 96.31 84 GLU A N 1
ATOM 682 C CA . GLU A 1 84 ? -6.787 -15.876 1.524 1.00 96.31 84 GLU A CA 1
ATOM 683 C C . GLU A 1 84 ? -7.273 -15.951 0.067 1.00 96.31 84 GLU A C 1
ATOM 685 O O . GLU A 1 84 ? -7.474 -17.046 -0.457 1.00 96.31 84 GLU A O 1
ATOM 690 N N . LEU A 1 85 ? -7.422 -14.807 -0.612 1.00 95.81 85 LEU A N 1
ATOM 691 C CA . LEU A 1 85 ? -7.752 -14.779 -2.038 1.00 95.81 85 LEU A CA 1
ATOM 692 C C . LEU A 1 85 ? -6.573 -15.245 -2.902 1.00 95.81 85 LEU A C 1
ATOM 694 O O . LEU A 1 85 ? -6.753 -16.075 -3.790 1.00 95.81 85 LEU A O 1
ATOM 698 N N . VAL A 1 86 ? -5.364 -14.741 -2.631 1.00 96.62 86 VAL A N 1
ATOM 699 C CA . VAL A 1 86 ? -4.142 -15.115 -3.365 1.00 96.62 86 VAL A CA 1
ATOM 700 C C . VAL A 1 86 ? -3.857 -16.618 -3.264 1.00 96.62 86 VAL A C 1
ATOM 702 O O . VAL A 1 86 ? -3.402 -17.212 -4.236 1.00 96.62 86 VAL A O 1
ATOM 705 N N . GLU A 1 87 ? -4.168 -17.260 -2.139 1.00 96.75 87 GLU A N 1
ATOM 706 C CA . GLU A 1 87 ? -4.011 -18.711 -1.952 1.00 96.75 87 GLU A CA 1
ATOM 707 C C . GLU A 1 87 ? -4.901 -19.574 -2.832 1.00 96.75 87 GLU A C 1
ATOM 709 O O . GLU A 1 87 ? -4.544 -20.709 -3.138 1.00 96.75 87 GLU A O 1
ATOM 714 N N . GLN A 1 88 ? -6.053 -19.054 -3.245 1.00 96.44 88 GLN A N 1
ATOM 715 C CA . GLN A 1 88 ? -6.976 -19.791 -4.106 1.00 96.44 88 GLN A CA 1
ATOM 716 C C . GLN A 1 88 ? -6.538 -19.766 -5.574 1.00 96.44 88 GLN A C 1
ATOM 718 O O . GLN A 1 88 ? -6.940 -20.630 -6.350 1.00 96.44 88 GLN A O 1
ATOM 723 N N . ILE A 1 89 ? -5.718 -18.785 -5.961 1.00 95.31 89 ILE A N 1
ATOM 724 C CA . ILE A 1 89 ? -5.318 -18.542 -7.358 1.00 95.31 89 ILE A CA 1
ATOM 725 C C . ILE A 1 89 ? -3.815 -18.723 -7.608 1.00 95.31 89 ILE A C 1
ATOM 727 O O . ILE A 1 89 ? -3.376 -18.750 -8.757 1.00 95.31 89 ILE A O 1
ATOM 731 N N . GLY A 1 90 ? -3.015 -18.831 -6.552 1.00 96.06 90 GLY A N 1
ATOM 732 C CA . GLY A 1 90 ? -1.563 -18.900 -6.617 1.00 96.06 90 GLY A CA 1
ATOM 733 C C . GLY A 1 90 ? -0.960 -19.320 -5.284 1.00 96.06 90 GLY A C 1
ATOM 734 O O . GLY A 1 90 ? -1.586 -20.014 -4.487 1.00 96.06 90 GLY A O 1
ATOM 735 N N . ARG A 1 91 ? 0.296 -18.936 -5.046 1.00 96.94 91 ARG A N 1
ATOM 736 C CA . ARG A 1 91 ? 1.002 -19.272 -3.803 1.00 96.94 91 ARG A CA 1
ATOM 737 C C . ARG A 1 91 ? 1.586 -18.010 -3.172 1.00 96.94 91 ARG A C 1
ATOM 739 O O . ARG A 1 91 ? 2.484 -17.412 -3.771 1.00 96.94 91 ARG A O 1
ATOM 746 N N . PRO A 1 92 ? 1.123 -17.594 -1.981 1.00 96.12 92 PRO A N 1
ATOM 747 C CA . PRO A 1 92 ? 1.823 -16.579 -1.210 1.00 96.12 92 PRO A CA 1
ATOM 748 C C . PRO A 1 92 ? 3.156 -17.149 -0.718 1.00 96.12 92 PRO A C 1
ATOM 750 O O . PRO A 1 92 ? 3.267 -18.332 -0.393 1.00 96.12 92 PRO A O 1
ATOM 753 N N . LEU A 1 93 ? 4.172 -16.298 -0.690 1.00 94.56 93 LEU A N 1
ATOM 754 C CA . LEU A 1 93 ? 5.534 -16.643 -0.302 1.00 94.56 93 LEU A CA 1
ATOM 755 C C . LEU A 1 93 ? 5.934 -15.968 1.011 1.00 94.56 93 LEU A C 1
ATOM 757 O O . LEU A 1 93 ? 6.463 -16.627 1.896 1.00 94.56 93 LEU A O 1
ATOM 761 N N . GLU A 1 94 ? 5.659 -14.670 1.140 1.00 93.75 94 GLU A N 1
ATOM 762 C CA . GLU A 1 94 ? 5.957 -13.875 2.333 1.00 93.75 94 GLU A CA 1
ATOM 763 C C . GLU A 1 94 ? 4.886 -12.793 2.497 1.00 93.75 94 GLU A C 1
ATOM 765 O O . GLU A 1 94 ? 4.398 -12.230 1.515 1.00 93.75 94 GLU A O 1
ATOM 770 N N . LEU A 1 95 ? 4.526 -12.489 3.742 1.00 92.88 95 LEU A N 1
ATOM 771 C CA . LEU A 1 95 ? 3.551 -11.456 4.081 1.00 92.88 95 LEU A CA 1
ATOM 772 C C . LEU A 1 95 ? 4.167 -10.507 5.106 1.00 92.88 95 LEU A C 1
ATOM 774 O O . LEU A 1 95 ? 4.561 -10.935 6.192 1.00 92.88 95 LEU A O 1
ATOM 778 N N . ASP A 1 96 ? 4.219 -9.217 4.779 1.00 88.75 96 ASP A N 1
ATOM 779 C CA . ASP A 1 96 ? 4.706 -8.182 5.692 1.00 88.75 96 ASP A CA 1
ATOM 780 C C . ASP A 1 96 ? 3.734 -7.010 5.751 1.00 88.75 96 ASP A C 1
ATOM 782 O O . ASP A 1 96 ? 3.630 -6.271 4.785 1.00 88.75 96 ASP A O 1
ATOM 786 N N . THR A 1 97 ? 3.095 -6.820 6.909 1.00 88.06 97 THR A N 1
ATOM 787 C CA . THR A 1 97 ? 2.242 -5.680 7.301 1.00 88.06 97 THR A CA 1
ATOM 788 C C . THR A 1 97 ? 1.118 -5.324 6.315 1.00 88.06 97 THR A C 1
ATOM 790 O O . THR A 1 97 ? -0.050 -5.522 6.633 1.00 88.06 97 THR A O 1
ATOM 793 N N . ASP A 1 98 ? 1.464 -4.789 5.149 1.00 91.12 98 ASP A N 1
ATOM 794 C CA . ASP A 1 98 ? 0.601 -4.287 4.083 1.00 91.12 98 ASP A CA 1
ATOM 795 C C . ASP A 1 98 ? 0.964 -4.832 2.681 1.00 91.12 98 ASP A C 1
ATOM 797 O O . ASP A 1 98 ? 0.343 -4.440 1.694 1.00 91.12 98 ASP A O 1
ATOM 801 N N . GLY A 1 99 ? 1.927 -5.756 2.578 1.00 94.56 99 GLY A N 1
ATOM 802 C CA . GLY A 1 99 ? 2.388 -6.361 1.327 1.00 94.56 99 GLY A CA 1
ATOM 803 C C . GLY A 1 99 ? 2.367 -7.891 1.334 1.00 94.56 99 GLY A C 1
ATOM 804 O O . GLY A 1 99 ? 2.580 -8.537 2.364 1.00 94.56 99 GLY A O 1
ATOM 805 N N . ILE A 1 100 ? 2.133 -8.469 0.153 1.00 95.62 100 ILE A N 1
ATOM 806 C CA . ILE A 1 100 ? 2.170 -9.914 -0.095 1.00 95.62 100 ILE A CA 1
ATOM 807 C C . ILE A 1 100 ? 3.121 -10.169 -1.258 1.00 95.62 100 ILE A C 1
ATOM 809 O O . ILE A 1 100 ? 2.881 -9.720 -2.377 1.00 95.62 100 ILE A O 1
ATOM 813 N N . TRP A 1 101 ? 4.172 -10.940 -1.003 1.00 96.12 101 TRP A N 1
ATOM 814 C CA . TRP A 1 101 ? 4.952 -11.580 -2.052 1.00 96.12 101 TRP A CA 1
ATOM 815 C C . TRP A 1 101 ? 4.245 -12.864 -2.455 1.00 96.12 101 TRP A C 1
ATOM 817 O O . TRP A 1 101 ? 3.944 -13.698 -1.602 1.00 96.12 101 TRP A O 1
ATOM 827 N N . CYS A 1 102 ? 3.964 -13.037 -3.741 1.00 96.44 102 CYS A N 1
ATOM 828 C CA . CYS A 1 102 ? 3.294 -14.229 -4.241 1.00 96.44 102 CYS A CA 1
ATOM 829 C C . CYS A 1 102 ? 3.769 -14.599 -5.641 1.00 96.44 102 CYS A C 1
ATOM 831 O O . CYS A 1 102 ? 4.329 -13.780 -6.368 1.00 96.44 102 CYS A O 1
ATOM 833 N N . ILE A 1 103 ? 3.517 -15.852 -6.006 1.00 96.44 103 ILE A N 1
ATOM 834 C CA . ILE A 1 103 ? 3.638 -16.341 -7.374 1.00 96.44 103 ILE A CA 1
ATOM 835 C C . ILE A 1 103 ? 2.252 -16.703 -7.892 1.00 96.44 103 ILE A C 1
ATOM 837 O O . ILE A 1 103 ? 1.476 -17.392 -7.223 1.00 96.44 103 ILE A O 1
ATOM 841 N N . LEU A 1 104 ? 1.956 -16.233 -9.098 1.00 96.56 104 LEU A N 1
ATOM 842 C CA . LEU A 1 104 ? 0.754 -16.572 -9.849 1.00 96.56 104 LEU A CA 1
ATOM 843 C C . LEU A 1 104 ? 1.147 -17.433 -11.061 1.00 96.56 104 LEU A C 1
ATOM 845 O O . LEU A 1 104 ? 2.287 -17.336 -11.529 1.00 96.56 104 LEU A O 1
ATOM 849 N N . PRO A 1 105 ? 0.246 -18.287 -11.579 1.00 96.44 105 PRO A N 1
ATOM 850 C CA . PRO A 1 105 ? 0.497 -19.036 -12.807 1.00 96.44 105 PRO A CA 1
ATOM 851 C C . PRO A 1 105 ? 0.869 -18.110 -13.973 1.00 96.44 105 PRO A C 1
ATOM 853 O O . PRO A 1 105 ? 0.285 -17.043 -14.126 1.00 96.44 105 PRO A O 1
ATOM 856 N N . GLY A 1 106 ? 1.782 -18.535 -14.851 1.00 93.94 106 GLY A N 1
ATOM 857 C CA . GLY A 1 106 ? 2.181 -17.728 -16.018 1.00 93.94 106 GLY A CA 1
ATOM 858 C C . GLY A 1 106 ? 1.056 -17.486 -17.035 1.00 93.94 106 GLY A C 1
ATOM 859 O O . GLY A 1 106 ? 1.150 -16.585 -17.860 1.00 93.94 106 GLY A O 1
ATOM 860 N N . THR A 1 107 ? -0.015 -18.278 -16.972 1.00 95.50 107 THR A N 1
ATOM 861 C CA . THR A 1 107 ? -1.239 -18.114 -17.768 1.00 95.50 107 THR A CA 1
ATOM 862 C C . THR A 1 107 ? -2.287 -17.231 -17.088 1.00 95.50 107 THR A C 1
ATOM 864 O O . THR A 1 107 ? -3.355 -17.008 -17.659 1.00 95.50 107 THR A O 1
ATOM 867 N N . PHE A 1 108 ? -2.024 -16.752 -15.869 1.00 95.75 108 PHE A N 1
ATOM 868 C CA . PHE A 1 108 ? -2.962 -15.917 -15.134 1.00 95.75 108 PHE A CA 1
ATOM 869 C C . PHE A 1 108 ? -3.106 -14.538 -15.808 1.00 95.75 108 PHE A C 1
ATOM 871 O O . PHE A 1 108 ? -2.106 -13.974 -16.258 1.00 95.75 108 PHE A O 1
ATOM 878 N N . PRO A 1 109 ? -4.325 -13.973 -15.873 1.00 94.81 109 PRO A N 1
ATOM 879 C CA . PRO A 1 109 ? -4.565 -12.617 -16.361 1.00 94.81 109 PRO A CA 1
ATOM 880 C C . PRO A 1 109 ? -3.655 -11.566 -15.702 1.00 94.81 109 PRO A C 1
ATOM 882 O O . PRO A 1 109 ? -3.750 -11.337 -14.498 1.00 94.81 109 PRO A O 1
ATOM 885 N N . ASP A 1 110 ? -2.803 -10.905 -16.491 1.00 92.06 110 ASP A N 1
ATOM 886 C CA . ASP A 1 110 ? -1.880 -9.867 -16.004 1.00 92.06 110 ASP A CA 1
ATOM 887 C C . ASP A 1 110 ? -2.350 -8.460 -16.409 1.00 92.06 110 ASP A C 1
ATOM 889 O O . ASP A 1 110 ? -3.128 -7.832 -15.685 1.00 92.06 110 ASP A O 1
ATOM 893 N N . LYS A 1 111 ? -1.934 -7.958 -17.582 1.00 94.31 111 LYS A N 1
ATOM 894 C CA . LYS A 1 111 ? -2.189 -6.569 -18.008 1.00 94.31 111 LYS A CA 1
ATOM 895 C C . LYS A 1 111 ? -3.101 -6.494 -19.221 1.00 94.31 111 LYS A C 1
ATOM 897 O O . LYS A 1 111 ? -2.851 -7.128 -20.244 1.00 94.31 111 LYS A O 1
ATOM 902 N N . TYR A 1 112 ? -4.104 -5.629 -19.131 1.00 93.69 112 TYR A N 1
ATOM 903 C CA . TYR A 1 112 ? -5.028 -5.310 -20.214 1.00 93.69 112 TYR A CA 1
ATOM 904 C C . TYR A 1 112 ? -4.976 -3.821 -20.541 1.00 93.69 112 TYR A C 1
ATOM 906 O O . TYR A 1 112 ? -4.874 -2.980 -19.650 1.00 93.69 112 TYR A O 1
ATOM 914 N N . PHE A 1 113 ? -5.081 -3.484 -21.825 1.00 94.31 113 PHE A N 1
ATOM 915 C CA . PHE A 1 113 ? -5.142 -2.103 -22.297 1.00 94.31 113 PHE A CA 1
ATOM 916 C C . PHE A 1 113 ? -6.544 -1.804 -22.822 1.00 94.31 113 PHE A C 1
ATOM 918 O O . PHE A 1 113 ? -6.946 -2.290 -23.878 1.00 94.31 113 PHE A O 1
ATOM 925 N N . LEU A 1 114 ? -7.293 -1.000 -22.072 1.00 93.31 114 LEU A N 1
ATOM 926 C CA . LEU A 1 114 ? -8.629 -0.552 -22.443 1.00 93.31 114 LEU A CA 1
ATOM 927 C C . LEU A 1 114 ? -8.521 0.734 -23.262 1.00 93.31 114 LEU A C 1
ATOM 929 O O . LEU A 1 114 ? -8.005 1.742 -22.775 1.00 93.31 114 LEU A O 1
ATOM 933 N N . LYS A 1 115 ? -9.016 0.708 -24.501 1.00 94.00 115 LYS A N 1
ATOM 934 C CA . LYS A 1 115 ? -9.076 1.893 -25.365 1.00 94.00 115 LYS A CA 1
ATOM 935 C C . LYS A 1 115 ? -10.266 2.763 -24.970 1.00 94.00 115 LYS A C 1
ATOM 937 O O . LYS A 1 115 ? -11.386 2.268 -24.867 1.00 94.00 115 LYS A O 1
ATOM 942 N N . THR A 1 116 ? -10.035 4.054 -24.767 1.00 93.12 116 THR A N 1
ATOM 943 C CA . THR A 1 116 ? -11.101 5.024 -24.510 1.00 93.12 116 THR A CA 1
ATOM 944 C C . THR A 1 116 ? -11.665 5.552 -25.827 1.00 93.12 116 THR A C 1
ATOM 946 O O . THR A 1 116 ? -10.971 5.601 -26.842 1.00 93.12 116 THR A O 1
ATOM 949 N N . GLN A 1 117 ? -12.921 6.007 -25.810 1.00 92.25 117 GLN A N 1
ATOM 950 C CA . GLN A 1 117 ? -13.543 6.658 -26.974 1.00 92.25 117 GLN A CA 1
ATOM 951 C C . GLN A 1 117 ? -12.796 7.934 -27.397 1.00 92.25 117 GLN A C 1
ATOM 953 O O . GLN A 1 117 ? -12.781 8.288 -28.569 1.00 92.25 117 GLN A O 1
ATOM 958 N N . SER A 1 118 ? -12.122 8.589 -26.448 1.00 90.69 118 SER A N 1
ATOM 959 C CA . SER A 1 118 ? -11.254 9.747 -26.680 1.00 90.69 118 SER A CA 1
ATOM 960 C C . SER A 1 118 ? -9.879 9.404 -27.278 1.00 90.69 118 SER A C 1
ATOM 962 O O . SER A 1 118 ? -9.049 10.296 -27.425 1.00 90.69 118 SER A O 1
ATOM 964 N N . GLY A 1 119 ? -9.608 8.133 -27.601 1.00 88.75 119 GLY A N 1
ATOM 965 C CA . GLY A 1 119 ? -8.352 7.685 -28.217 1.00 88.75 119 GLY A CA 1
ATOM 966 C C . GLY A 1 119 ? -7.200 7.419 -27.238 1.00 88.75 119 GLY A C 1
ATOM 967 O O . GLY A 1 119 ? -6.104 7.061 -27.664 1.00 88.75 119 GLY A O 1
ATOM 968 N N . GLY A 1 120 ? -7.430 7.563 -25.932 1.00 89.88 120 GLY A N 1
ATOM 969 C CA . GLY A 1 120 ? -6.480 7.186 -24.887 1.00 89.88 120 GLY A CA 1
ATOM 970 C C . GLY A 1 120 ? -6.486 5.682 -24.600 1.00 89.88 120 GLY A C 1
ATOM 971 O O . GLY A 1 120 ? -7.371 4.944 -25.029 1.00 89.88 120 GLY A O 1
ATOM 972 N N . SER A 1 121 ? -5.498 5.218 -23.834 1.00 91.56 121 SER A N 1
ATOM 973 C CA . SER A 1 121 ? -5.449 3.841 -23.337 1.00 91.56 121 SER A CA 1
ATOM 974 C C . SER A 1 121 ? -5.267 3.834 -21.826 1.00 91.56 121 SER A C 1
ATOM 976 O O . SER A 1 121 ? -4.378 4.502 -21.301 1.00 91.56 121 SER A O 1
ATOM 978 N N . ILE A 1 122 ? -6.079 3.039 -21.135 1.00 90.44 122 ILE A N 1
ATOM 979 C CA . ILE A 1 122 ? -5.981 2.799 -19.695 1.00 90.44 122 ILE A CA 1
ATOM 980 C C . ILE A 1 122 ? -5.420 1.395 -19.496 1.00 90.44 122 ILE A C 1
ATOM 982 O O . ILE A 1 122 ? -5.942 0.431 -20.050 1.00 90.44 122 ILE A O 1
ATOM 986 N N . MET A 1 123 ? -4.339 1.287 -18.730 1.00 91.81 123 MET A N 1
ATOM 987 C CA . MET A 1 123 ? -3.761 0.001 -18.352 1.00 91.81 123 MET A CA 1
ATOM 988 C C . MET A 1 123 ? -4.452 -0.508 -17.088 1.00 91.81 123 MET A C 1
ATOM 990 O O . MET A 1 123 ? -4.518 0.211 -16.092 1.00 91.81 123 MET A O 1
ATOM 994 N N . VAL A 1 124 ? -4.940 -1.742 -17.135 1.00 93.31 124 VAL A N 1
ATOM 995 C CA . VAL A 1 124 ? -5.537 -2.454 -16.006 1.00 93.31 124 VAL A CA 1
ATOM 996 C C . VAL A 1 124 ? -4.649 -3.640 -15.674 1.00 93.31 124 VAL A C 1
ATOM 998 O O . VAL A 1 124 ? -4.468 -4.529 -16.501 1.00 93.31 124 VAL A O 1
ATOM 1001 N N . GLU A 1 125 ? -4.104 -3.646 -14.463 1.00 95.00 125 GLU A N 1
ATOM 1002 C CA . GLU A 1 125 ? -3.362 -4.779 -13.909 1.00 95.00 125 GLU A CA 1
ATOM 1003 C C . GLU A 1 125 ? -4.361 -5.636 -13.126 1.00 95.00 125 GLU A C 1
ATOM 1005 O O . GLU A 1 125 ? -4.789 -5.263 -12.032 1.00 95.00 125 GLU A O 1
ATOM 1010 N N . TYR A 1 126 ? -4.804 -6.742 -13.723 1.00 95.31 126 TYR A N 1
ATOM 1011 C CA . TYR A 1 126 ? -5.933 -7.536 -13.237 1.00 95.31 126 TYR A CA 1
ATOM 1012 C C . TYR A 1 126 ? -5.759 -8.056 -11.799 1.00 95.31 126 TYR A C 1
ATOM 1014 O O . TYR A 1 126 ? -6.700 -7.881 -11.023 1.00 95.31 126 TYR A O 1
ATOM 1022 N N . PRO A 1 127 ? -4.593 -8.595 -11.373 1.00 94.88 127 PRO A N 1
ATOM 1023 C CA . PRO A 1 127 ? -4.413 -9.040 -9.988 1.00 94.88 127 PRO A CA 1
ATOM 1024 C C . PRO A 1 127 ? -4.631 -7.903 -8.978 1.00 94.88 127 PRO A C 1
ATOM 1026 O O . PRO A 1 127 ? -5.286 -8.077 -7.951 1.00 94.88 127 PRO A O 1
ATOM 1029 N N . CYS A 1 128 ? -4.135 -6.709 -9.310 1.00 95.31 128 CYS A N 1
ATOM 1030 C CA . CYS A 1 128 ? -4.290 -5.504 -8.503 1.00 95.31 128 CYS A CA 1
ATOM 1031 C C . CYS A 1 128 ? -5.751 -5.024 -8.485 1.00 95.31 128 CYS A C 1
ATOM 1033 O O . CYS A 1 128 ? -6.311 -4.750 -7.424 1.00 95.31 128 CYS A O 1
ATOM 1035 N N . ALA A 1 129 ? -6.400 -4.973 -9.652 1.00 96.06 129 ALA A N 1
ATOM 1036 C CA . ALA A 1 129 ? -7.796 -4.565 -9.779 1.00 96.06 129 ALA A CA 1
ATOM 1037 C C . ALA A 1 129 ? -8.751 -5.500 -9.019 1.00 96.06 129 ALA A C 1
ATOM 1039 O O . ALA A 1 129 ? -9.661 -5.025 -8.346 1.00 96.06 129 ALA A O 1
ATOM 1040 N N . MET A 1 130 ? -8.515 -6.812 -9.081 1.00 96.06 130 MET A N 1
ATOM 1041 C CA . MET A 1 130 ? -9.273 -7.827 -8.348 1.00 96.06 130 MET A CA 1
ATOM 1042 C C . MET A 1 130 ? -9.175 -7.615 -6.831 1.00 96.06 130 MET A C 1
ATOM 1044 O O . MET A 1 130 ? -10.201 -7.559 -6.153 1.00 96.06 130 MET A O 1
ATOM 1048 N N . LEU A 1 131 ? -7.960 -7.447 -6.296 1.00 96.88 131 LEU A N 1
ATOM 1049 C CA . LEU A 1 131 ? -7.765 -7.196 -4.865 1.00 96.88 131 LEU A CA 1
ATOM 1050 C C . LEU A 1 131 ? -8.403 -5.872 -4.426 1.00 96.88 131 LEU A C 1
ATOM 1052 O O . LEU A 1 131 ? -9.050 -5.811 -3.382 1.00 96.88 131 LEU A O 1
ATOM 1056 N N . ASN A 1 132 ? -8.281 -4.824 -5.242 1.00 97.31 132 ASN A N 1
ATOM 1057 C CA . ASN A 1 132 ? -8.896 -3.528 -4.963 1.00 97.31 132 ASN A CA 1
ATOM 1058 C C . ASN A 1 132 ? -10.426 -3.596 -4.985 1.00 97.31 132 ASN A C 1
ATOM 1060 O O . ASN A 1 132 ? -11.069 -3.006 -4.121 1.00 97.31 132 ASN A O 1
ATOM 1064 N N . ALA A 1 133 ? -11.025 -4.357 -5.903 1.00 97.06 133 ALA A N 1
ATOM 1065 C CA . ALA A 1 133 ? -12.468 -4.576 -5.912 1.00 97.06 133 ALA A CA 1
ATOM 1066 C C . ALA A 1 133 ? -12.945 -5.258 -4.617 1.00 97.06 133 ALA A C 1
ATOM 1068 O O . ALA A 1 133 ? -13.923 -4.810 -4.017 1.00 97.06 133 ALA A O 1
ATOM 1069 N N . ALA A 1 134 ? -12.223 -6.280 -4.142 1.00 96.44 134 ALA A N 1
ATOM 1070 C CA . ALA A 1 134 ? -12.528 -6.952 -2.879 1.00 96.44 134 ALA A CA 1
ATOM 1071 C C . ALA A 1 134 ? -12.385 -6.011 -1.668 1.00 96.44 134 ALA A C 1
ATOM 1073 O O . ALA A 1 134 ? -13.264 -5.978 -0.806 1.00 96.44 134 ALA A O 1
ATOM 1074 N N . ILE A 1 135 ? -11.327 -5.189 -1.625 1.00 96.31 135 ILE A N 1
ATOM 1075 C CA . ILE A 1 135 ? -11.156 -4.176 -0.573 1.00 96.31 135 ILE A CA 1
ATOM 1076 C C . ILE A 1 135 ? -12.328 -3.201 -0.560 1.00 96.31 135 ILE A C 1
ATOM 1078 O O . ILE A 1 135 ? -12.921 -2.966 0.490 1.00 96.31 135 ILE A O 1
ATOM 1082 N N . HIS A 1 136 ? -12.667 -2.627 -1.712 1.00 97.06 136 HIS A N 1
ATOM 1083 C CA . HIS A 1 136 ? -13.746 -1.651 -1.802 1.00 97.06 136 HIS A CA 1
ATOM 1084 C C . HIS A 1 136 ? -15.094 -2.265 -1.417 1.00 97.06 136 HIS A C 1
ATOM 1086 O O . HIS A 1 136 ? -15.914 -1.589 -0.803 1.00 97.06 136 HIS A O 1
ATOM 1092 N N . HIS A 1 137 ? -15.326 -3.540 -1.722 1.00 97.25 137 HIS A N 1
ATOM 1093 C CA . HIS A 1 137 ? -16.541 -4.220 -1.294 1.00 97.25 137 HIS A CA 1
ATOM 1094 C C . HIS A 1 137 ? -16.606 -4.397 0.232 1.00 97.25 137 HIS A C 1
ATOM 1096 O O . HIS A 1 137 ? -17.638 -4.117 0.835 1.00 97.25 137 HIS A O 1
ATOM 1102 N N . ASN A 1 138 ? -15.500 -4.804 0.862 1.00 96.94 138 ASN A N 1
ATOM 1103 C CA . ASN A 1 138 ? -15.498 -5.236 2.265 1.00 96.94 138 ASN A CA 1
ATOM 1104 C C . ASN A 1 138 ? -15.139 -4.134 3.276 1.00 96.94 138 ASN A C 1
ATOM 1106 O O . ASN A 1 138 ? -15.460 -4.259 4.456 1.00 96.94 138 ASN A O 1
ATOM 1110 N N . PHE A 1 139 ? -14.446 -3.076 2.846 1.00 97.62 139 PHE A N 1
ATOM 1111 C CA . PHE A 1 139 ? -13.834 -2.079 3.736 1.00 97.62 139 PHE A CA 1
ATOM 1112 C C . PHE A 1 139 ? -14.196 -0.628 3.389 1.00 97.62 139 PHE A C 1
ATOM 1114 O O . PHE A 1 139 ? -13.568 0.304 3.898 1.00 97.62 139 PHE A O 1
ATOM 1121 N N . THR A 1 140 ? -15.194 -0.397 2.533 1.00 98.44 140 THR A N 1
ATOM 1122 C CA . THR A 1 140 ? -15.690 0.965 2.295 1.00 98.44 140 THR A CA 1
ATOM 1123 C C . THR A 1 140 ? -16.441 1.485 3.516 1.00 98.44 140 THR A C 1
ATOM 1125 O O . THR A 1 140 ? -17.357 0.848 4.032 1.00 98.44 140 THR A O 1
ATOM 1128 N N . ASN A 1 141 ? -16.084 2.690 3.965 1.00 98.38 141 ASN A N 1
ATOM 1129 C CA . ASN A 1 141 ? -16.842 3.385 4.994 1.00 98.38 141 ASN A CA 1
ATOM 1130 C C . ASN A 1 141 ? -18.031 4.107 4.351 1.00 98.38 141 ASN A C 1
ATOM 1132 O O . ASN A 1 141 ? -17.873 5.185 3.783 1.00 98.38 141 ASN A O 1
ATOM 1136 N N . HIS A 1 142 ? -19.225 3.535 4.479 1.00 98.31 142 HIS A N 1
ATOM 1137 C CA . HIS A 1 142 ? -20.470 4.122 3.970 1.00 98.31 142 HIS A CA 1
ATOM 1138 C C . HIS A 1 142 ? -21.049 5.243 4.852 1.00 98.31 142 HIS A C 1
ATOM 1140 O O . HIS A 1 142 ? -22.072 5.828 4.511 1.00 98.31 142 H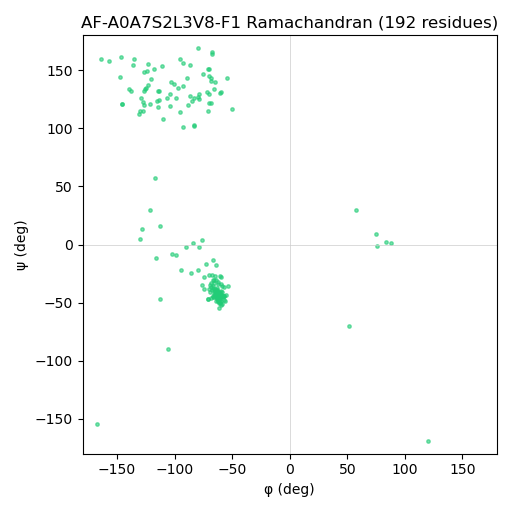IS A O 1
ATOM 1146 N N . GLN A 1 143 ? -20.412 5.541 5.986 1.00 98.38 143 GLN A N 1
ATOM 1147 C CA . GLN A 1 143 ? -20.893 6.473 7.008 1.00 98.38 143 GLN A CA 1
ATOM 1148 C C . GLN A 1 143 ? -20.018 7.733 7.109 1.00 98.38 143 GLN A C 1
ATOM 1150 O O . GLN A 1 143 ? -20.076 8.447 8.110 1.00 98.38 143 GLN A O 1
ATOM 1155 N N . TYR A 1 144 ? -19.170 8.015 6.113 1.00 98.25 144 TYR A N 1
ATOM 1156 C CA . TYR A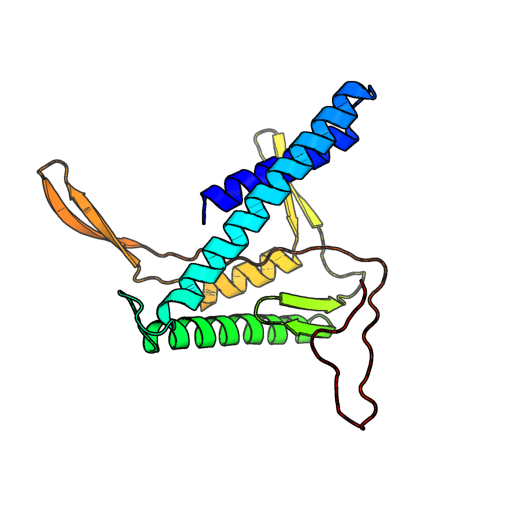 1 144 ? -18.242 9.142 6.178 1.00 98.25 144 TYR A CA 1
ATOM 1157 C C . TYR A 1 144 ? -19.000 10.469 6.054 1.00 98.25 144 TYR A C 1
ATOM 1159 O O . TYR A 1 144 ? -19.554 10.773 4.999 1.00 98.25 144 TYR A O 1
ATOM 1167 N N . GLN A 1 145 ? -18.991 11.285 7.109 1.00 97.50 145 GLN A N 1
ATOM 1168 C CA . GLN A 1 145 ? -19.688 12.572 7.135 1.00 97.50 145 GLN A CA 1
ATOM 1169 C C . GLN A 1 145 ? -18.734 13.742 6.895 1.00 97.50 145 GLN A C 1
ATOM 1171 O O . GLN A 1 145 ? -17.631 13.786 7.440 1.00 97.50 145 GLN A O 1
ATOM 1176 N N . THR A 1 146 ? -19.163 14.714 6.092 1.00 97.06 146 THR A N 1
ATOM 1177 C CA . THR A 1 146 ? -18.434 15.968 5.856 1.00 97.06 146 THR A CA 1
ATOM 1178 C C . THR A 1 146 ? -19.346 17.151 6.147 1.00 97.06 146 THR A C 1
ATOM 1180 O O . THR A 1 146 ? -20.498 17.175 5.718 1.00 97.06 146 THR A O 1
ATOM 1183 N N . LEU A 1 147 ? -18.837 18.139 6.885 1.00 96.50 147 LEU A N 1
ATOM 1184 C CA . LEU A 1 147 ? -19.568 19.376 7.135 1.00 96.50 147 LEU A CA 1
ATOM 1185 C C . LEU A 1 147 ? -19.648 20.182 5.835 1.00 96.50 147 LEU A C 1
ATOM 1187 O O . LEU A 1 147 ? -18.622 20.552 5.265 1.00 96.50 147 LEU A O 1
ATOM 1191 N N . THR A 1 148 ? -20.863 20.475 5.393 1.00 93.81 148 THR A N 1
ATOM 1192 C CA . THR A 1 148 ? -21.149 21.339 4.251 1.00 93.81 148 THR A CA 1
ATOM 1193 C C . THR A 1 148 ? -21.938 22.554 4.717 1.00 93.81 148 THR A C 1
ATOM 1195 O O . THR A 1 148 ? -22.661 22.512 5.717 1.00 93.81 148 THR A O 1
ATOM 1198 N N . THR A 1 149 ? -21.768 23.659 4.002 1.00 92.50 149 THR A N 1
ATOM 1199 C CA . THR A 1 149 ? -22.509 24.892 4.256 1.00 92.50 149 THR A CA 1
ATOM 1200 C C . THR A 1 149 ? -23.407 25.146 3.059 1.00 92.50 149 THR A C 1
ATOM 1202 O O . THR A 1 149 ? -22.926 25.186 1.924 1.00 92.50 149 THR A O 1
ATOM 1205 N N . THR A 1 150 ? -24.707 25.290 3.298 1.00 88.25 150 THR A N 1
ATOM 1206 C CA . THR A 1 150 ? -25.665 25.654 2.252 1.00 88.25 150 THR A CA 1
ATOM 1207 C C . THR A 1 150 ? -25.418 27.086 1.776 1.00 88.25 150 THR A C 1
ATOM 1209 O O . THR A 1 150 ? -24.700 27.862 2.412 1.00 88.25 150 THR A O 1
ATOM 1212 N N . LYS A 1 151 ? -26.011 27.466 0.637 1.00 86.25 151 LYS A N 1
ATOM 1213 C CA . LYS A 1 151 ? -25.847 28.823 0.077 1.00 86.25 151 LYS A CA 1
ATOM 1214 C C . LYS A 1 151 ? -26.325 29.917 1.043 1.00 86.25 151 LYS A C 1
ATOM 1216 O O . LYS A 1 151 ? -25.823 31.031 1.015 1.00 86.25 151 LYS A O 1
ATOM 1221 N N . ASP A 1 152 ? -27.274 29.561 1.892 1.00 89.81 152 ASP A N 1
ATOM 1222 C CA . ASP A 1 152 ? -27.919 30.335 2.951 1.00 89.81 152 ASP A CA 1
ATOM 1223 C C . ASP A 1 152 ? -27.137 30.343 4.283 1.00 89.81 152 ASP A C 1
ATOM 1225 O O . ASP A 1 152 ? -27.558 30.986 5.240 1.00 89.81 152 ASP A O 1
ATOM 1229 N N . GLY A 1 153 ? -25.970 29.689 4.354 1.00 91.19 153 GLY A N 1
ATOM 1230 C CA . GLY A 1 153 ? -25.090 29.706 5.530 1.00 91.19 153 GLY A CA 1
ATOM 1231 C C . GLY A 1 153 ? -25.400 28.633 6.580 1.00 91.19 153 GLY A C 1
ATOM 1232 O O . GLY A 1 153 ? -24.703 28.552 7.596 1.00 91.19 153 GLY A O 1
ATOM 1233 N N . THR A 1 154 ? -26.398 27.782 6.337 1.00 94.25 154 THR A N 1
ATOM 1234 C CA . THR A 1 154 ? -26.783 26.691 7.236 1.00 94.25 154 THR A CA 1
ATOM 1235 C C . THR A 1 154 ? -25.733 25.580 7.199 1.00 94.25 154 THR A C 1
ATOM 1237 O O . THR A 1 154 ? -25.314 25.124 6.135 1.00 94.25 154 THR A O 1
ATOM 1240 N N . LYS A 1 155 ? -25.290 25.131 8.378 1.00 95.88 155 LYS A N 1
ATOM 1241 C CA . LYS A 1 155 ? -24.351 24.012 8.532 1.00 95.88 155 LYS A CA 1
ATOM 1242 C C . LYS A 1 155 ? -25.112 22.689 8.524 1.00 95.88 155 LYS A C 1
ATOM 1244 O O . LYS A 1 155 ? -25.971 22.481 9.375 1.00 95.88 155 LYS A O 1
ATOM 1249 N N . GLN A 1 156 ? -24.752 21.789 7.616 1.00 95.62 156 GLN A N 1
ATOM 1250 C CA . GLN A 1 156 ? -25.332 20.448 7.513 1.00 95.62 156 GLN A CA 1
ATOM 1251 C C . GLN A 1 156 ? -24.237 19.399 7.279 1.00 95.62 156 GLN A C 1
ATOM 1253 O O . GLN A 1 156 ? -23.178 19.710 6.735 1.00 95.62 156 GLN A O 1
ATOM 1258 N N . TYR A 1 157 ? -24.478 18.149 7.671 1.00 96.81 157 TYR A N 1
ATOM 1259 C CA . TYR A 1 157 ? -23.563 17.045 7.377 1.00 96.81 157 TYR A CA 1
ATOM 1260 C C . TYR A 1 157 ? -24.053 16.261 6.167 1.00 96.81 157 TYR A C 1
ATOM 1262 O O . TYR A 1 157 ? -25.187 15.791 6.153 1.00 96.81 157 TYR A O 1
ATOM 1270 N N . ASP A 1 158 ? -23.179 16.104 5.177 1.00 96.31 158 ASP A N 1
ATOM 1271 C CA . ASP A 1 158 ? -23.403 15.209 4.046 1.00 96.31 158 ASP A CA 1
ATOM 1272 C C . ASP A 1 158 ? -22.698 13.873 4.297 1.00 96.31 158 ASP A C 1
ATOM 1274 O O . ASP A 1 158 ? -21.548 13.855 4.747 1.00 96.31 158 ASP A O 1
ATOM 1278 N N . THR A 1 159 ? -23.390 12.763 4.035 1.00 97.88 159 THR A N 1
ATOM 1279 C CA . THR A 1 159 ? -22.852 11.409 4.223 1.00 97.88 159 THR A CA 1
ATOM 1280 C C . THR A 1 159 ? -22.480 10.822 2.875 1.00 97.88 159 THR A C 1
ATOM 1282 O O . THR A 1 159 ? -23.296 10.781 1.959 1.00 97.88 159 THR A O 1
ATOM 1285 N N . ARG A 1 160 ? -21.261 10.298 2.767 1.00 97.56 160 ARG A N 1
ATOM 1286 C CA . ARG A 1 160 ? -20.767 9.650 1.554 1.00 97.56 160 ARG A CA 1
ATOM 1287 C C . ARG A 1 160 ? -20.044 8.350 1.867 1.00 97.56 160 ARG A C 1
ATOM 1289 O O . ARG A 1 160 ? -19.562 8.126 2.976 1.00 97.56 160 ARG A O 1
ATOM 1296 N N . SER A 1 161 ? -19.941 7.510 0.844 1.00 97.94 161 SER A N 1
ATOM 1297 C CA . SER A 1 161 ? -19.069 6.340 0.880 1.00 97.94 161 SER A CA 1
ATOM 1298 C C . SER A 1 161 ? -17.631 6.762 0.601 1.00 97.94 161 SER A C 1
ATOM 1300 O O . SER A 1 161 ? -17.372 7.424 -0.401 1.00 97.94 161 SER A O 1
ATOM 1302 N N . GLU A 1 162 ? -16.706 6.383 1.478 1.00 97.69 162 GLU A N 1
ATOM 1303 C CA . GLU A 1 162 ? -15.284 6.691 1.349 1.00 97.69 162 GLU A CA 1
ATOM 1304 C C . GLU A 1 162 ? -14.439 5.425 1.499 1.00 97.69 162 GLU A C 1
ATOM 1306 O O . GLU A 1 162 ? -14.520 4.709 2.499 1.00 97.69 162 GLU A O 1
ATOM 1311 N N . CYS A 1 163 ? -13.580 5.179 0.513 1.00 96.81 163 CYS A N 1
ATOM 1312 C CA . CYS A 1 163 ? -12.514 4.192 0.595 1.00 96.81 163 CYS A CA 1
ATOM 1313 C C . CYS A 1 163 ? -11.313 4.702 -0.198 1.00 96.81 163 CYS A C 1
ATOM 1315 O O . CYS A 1 163 ? -11.416 4.971 -1.393 1.00 96.81 163 CYS A O 1
ATOM 1317 N N . SER A 1 164 ? -10.177 4.857 0.479 1.00 95.94 164 SER A N 1
ATOM 1318 C CA . SER A 1 164 ? -8.922 5.289 -0.143 1.00 95.94 164 SER A CA 1
ATOM 1319 C C . SER A 1 164 ? -7.808 4.258 0.041 1.00 95.94 164 SER A C 1
ATOM 1321 O O . SER A 1 164 ? -6.643 4.633 0.202 1.00 95.94 164 SER A O 1
ATOM 1323 N N . ILE A 1 165 ? -8.176 2.980 0.132 1.00 96.56 165 ILE A N 1
ATOM 1324 C CA . ILE A 1 165 ? -7.260 1.863 0.358 1.00 96.56 165 ILE A CA 1
ATOM 1325 C C . ILE A 1 165 ? -7.089 1.142 -0.972 1.00 96.56 165 ILE A C 1
ATOM 1327 O O . ILE A 1 165 ? -8.055 0.635 -1.529 1.00 96.56 165 ILE A O 1
ATOM 1331 N N . PHE A 1 166 ? -5.854 1.103 -1.462 1.00 95.62 166 PHE A N 1
ATOM 1332 C CA . PHE A 1 166 ? -5.521 0.481 -2.734 1.00 95.62 166 PHE A CA 1
ATOM 1333 C C . PHE A 1 166 ? -4.232 -0.317 -2.584 1.00 95.62 166 PHE A C 1
ATOM 1335 O O . PHE A 1 166 ? -3.237 0.199 -2.071 1.00 95.62 166 PHE A O 1
ATOM 1342 N N . PHE A 1 167 ? -4.244 -1.550 -3.072 1.00 96.25 167 PHE A N 1
ATOM 1343 C CA . PHE A 1 167 ? -3.038 -2.242 -3.476 1.00 96.25 167 PHE A CA 1
ATOM 1344 C C . PHE A 1 167 ? -2.474 -1.613 -4.747 1.00 96.25 167 PHE A C 1
ATOM 1346 O O . PHE A 1 167 ? -3.193 -1.083 -5.598 1.00 96.25 167 PHE A O 1
ATOM 1353 N N . GLU A 1 168 ? -1.161 -1.722 -4.864 1.00 92.88 168 GLU A N 1
ATOM 1354 C CA . GLU A 1 168 ? -0.409 -1.522 -6.089 1.00 92.88 168 GLU A CA 1
ATOM 1355 C C . GLU A 1 168 ? 0.402 -2.799 -6.325 1.00 92.88 168 GLU A C 1
ATOM 1357 O O . GLU A 1 168 ? 0.784 -3.472 -5.366 1.00 92.88 168 GLU A O 1
ATOM 1362 N N . VAL A 1 169 ? 0.662 -3.137 -7.586 1.00 92.00 169 VAL A N 1
ATOM 1363 C CA . VAL A 1 169 ? 1.520 -4.272 -7.937 1.00 92.00 169 VAL A CA 1
ATOM 1364 C C . VAL A 1 169 ? 2.887 -3.760 -8.383 1.00 92.00 169 VAL A C 1
ATOM 1366 O O . VAL A 1 169 ? 2.984 -2.747 -9.077 1.00 92.00 169 VAL A O 1
ATOM 1369 N N . ASP A 1 170 ? 3.939 -4.460 -7.971 1.00 89.06 170 ASP A N 1
ATOM 1370 C CA . ASP A 1 170 ? 5.298 -4.282 -8.478 1.00 89.06 170 ASP A CA 1
ATOM 1371 C C . ASP A 1 170 ? 5.808 -5.637 -8.989 1.00 89.06 170 ASP A C 1
ATOM 1373 O O . ASP A 1 170 ? 5.573 -6.670 -8.359 1.00 89.06 170 ASP A O 1
ATOM 1377 N N . GLY A 1 171 ? 6.428 -5.641 -10.171 1.00 86.81 171 GLY A N 1
ATOM 1378 C CA . GLY A 1 171 ? 6.767 -6.846 -10.936 1.00 86.81 171 GLY A CA 1
ATOM 1379 C C . GLY A 1 171 ? 6.121 -6.923 -12.337 1.00 86.81 171 GLY A C 1
ATOM 1380 O O . GLY A 1 171 ? 5.570 -5.933 -12.840 1.00 86.81 171 GLY A O 1
ATOM 1381 N N . PRO A 1 172 ? 6.195 -8.090 -13.009 1.00 91.25 172 PRO A N 1
ATOM 1382 C CA . PRO A 1 172 ? 6.758 -9.356 -12.525 1.00 91.25 172 PRO A CA 1
ATOM 1383 C C . PRO A 1 172 ? 8.287 -9.319 -12.374 1.00 91.25 172 PRO A C 1
ATOM 1385 O O . PRO A 1 172 ? 8.987 -8.685 -13.163 1.00 91.25 172 PRO A O 1
ATOM 1388 N N . TYR A 1 173 ? 8.807 -10.022 -11.366 1.00 95.06 173 TYR A N 1
ATOM 1389 C CA . TYR A 1 173 ? 10.248 -10.167 -11.132 1.00 95.06 173 TYR A CA 1
ATOM 1390 C C . TYR A 1 173 ? 10.797 -11.450 -11.757 1.00 95.06 173 TYR A C 1
ATOM 1392 O O . TYR A 1 173 ? 10.063 -12.402 -12.017 1.00 95.06 173 TYR A O 1
ATOM 1400 N N . ARG A 1 174 ? 12.115 -11.487 -11.985 1.00 94.69 174 ARG A N 1
ATOM 1401 C CA . ARG A 1 174 ? 12.788 -12.646 -12.590 1.00 94.69 174 ARG A CA 1
ATOM 1402 C C . ARG A 1 174 ? 12.931 -13.819 -11.620 1.00 94.69 174 ARG A C 1
ATOM 1404 O O . ARG A 1 174 ? 12.859 -14.967 -12.045 1.00 94.69 174 ARG A O 1
ATOM 1411 N N . CYS A 1 175 ? 13.211 -13.535 -10.353 1.00 95.81 175 CYS A N 1
ATOM 1412 C CA . CYS A 1 175 ? 13.454 -14.532 -9.319 1.00 95.81 175 CYS A CA 1
ATOM 1413 C C . CYS A 1 175 ? 13.173 -13.915 -7.946 1.00 95.81 175 CYS A C 1
ATOM 1415 O O . CYS A 1 175 ? 13.221 -12.701 -7.795 1.00 95.81 175 CYS A O 1
ATOM 1417 N N . MET A 1 176 ? 12.904 -14.758 -6.956 1.00 96.44 176 MET A N 1
ATOM 1418 C CA . MET A 1 176 ? 12.893 -14.389 -5.548 1.00 96.44 176 MET A CA 1
ATOM 1419 C C . MET A 1 176 ? 13.532 -15.530 -4.757 1.00 96.44 176 MET A C 1
ATOM 1421 O O . MET A 1 176 ? 13.210 -16.697 -4.979 1.00 96.44 176 MET A O 1
ATOM 1425 N N . VAL A 1 177 ? 14.433 -15.200 -3.835 1.00 96.12 177 VAL A N 1
ATOM 1426 C CA . VAL A 1 177 ? 15.107 -16.159 -2.952 1.00 96.12 177 VAL A CA 1
ATOM 1427 C C . VAL A 1 177 ? 14.700 -15.872 -1.514 1.00 96.12 177 VAL A C 1
ATOM 1429 O O . VAL A 1 177 ? 14.893 -14.759 -1.021 1.00 96.12 177 VAL A O 1
ATOM 1432 N N . ILE A 1 178 ? 14.156 -16.884 -0.837 1.00 94.25 178 ILE A N 1
ATOM 1433 C CA . ILE A 1 178 ? 13.695 -16.804 0.554 1.00 94.25 178 ILE A CA 1
ATOM 1434 C C . ILE A 1 178 ? 14.459 -17.854 1.371 1.00 94.25 178 ILE A C 1
ATOM 1436 O O . ILE A 1 178 ? 14.397 -19.037 1.032 1.00 94.25 178 ILE A O 1
ATOM 1440 N N . PRO A 1 179 ? 15.210 -17.458 2.413 1.00 93.06 179 PRO A N 1
ATOM 1441 C CA . PRO A 1 179 ? 15.922 -18.394 3.267 1.00 93.06 179 PRO A CA 1
ATOM 1442 C C . PRO A 1 179 ? 14.962 -19.106 4.232 1.00 93.06 179 PRO A C 1
ATOM 1444 O O . PRO A 1 179 ? 14.004 -18.515 4.730 1.00 93.06 179 PRO A O 1
ATOM 1447 N N . SER A 1 180 ? 15.267 -20.363 4.554 1.00 89.06 180 SER A N 1
ATOM 1448 C CA . SER A 1 180 ? 14.594 -21.112 5.625 1.00 89.06 180 SER A CA 1
ATOM 1449 C C . SER A 1 180 ? 15.349 -20.971 6.950 1.00 89.06 1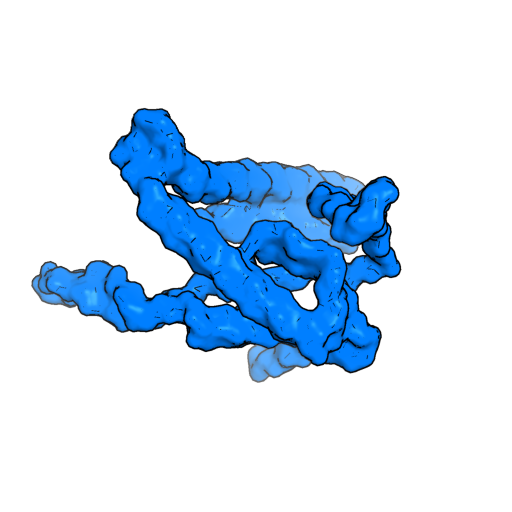80 SER A C 1
ATOM 1451 O O . SER A 1 180 ? 16.553 -20.701 6.957 1.00 89.06 180 SER A O 1
ATOM 1453 N N . GLY A 1 181 ? 14.652 -21.150 8.075 1.00 89.31 181 GLY A N 1
ATOM 1454 C CA . GLY A 1 181 ? 15.289 -21.289 9.383 1.00 89.31 181 GLY A CA 1
ATOM 1455 C C . GLY A 1 181 ? 16.087 -22.590 9.498 1.00 89.31 181 GLY A C 1
ATOM 1456 O O . GLY A 1 181 ? 15.923 -23.505 8.692 1.00 89.31 181 GLY A O 1
ATOM 1457 N N . LEU A 1 182 ? 16.967 -22.644 10.504 1.00 89.94 182 LEU A N 1
ATOM 1458 C CA . LEU A 1 182 ? 17.742 -23.847 10.839 1.00 89.94 182 LEU A CA 1
ATOM 1459 C C . LEU A 1 182 ? 16.879 -24.916 11.526 1.00 89.94 182 LEU A C 1
ATOM 1461 O O . LEU A 1 182 ? 17.180 -26.100 11.432 1.00 89.94 182 LEU A O 1
ATOM 1465 N N . GLU A 1 183 ? 15.832 -24.484 12.226 1.00 91.88 183 GLU A N 1
ATOM 1466 C CA . GLU A 1 183 ? 14.893 -25.352 12.931 1.00 91.88 183 GLU A CA 1
ATOM 1467 C C . GLU A 1 183 ? 13.735 -25.762 12.015 1.00 91.88 183 GLU A C 1
ATOM 1469 O O . GLU A 1 183 ? 13.242 -24.969 11.206 1.00 91.88 183 GLU A O 1
ATOM 1474 N N . GLU A 1 184 ? 13.281 -27.005 12.165 1.00 87.19 184 GLU A N 1
ATOM 1475 C CA . GLU A 1 184 ? 12.142 -27.532 11.419 1.00 87.19 184 GLU A CA 1
ATOM 1476 C C . GLU A 1 184 ? 10.878 -26.703 11.695 1.00 87.19 184 GLU A C 1
ATOM 1478 O O . GLU A 1 184 ? 10.545 -26.389 12.837 1.00 87.19 184 GLU A O 1
ATOM 148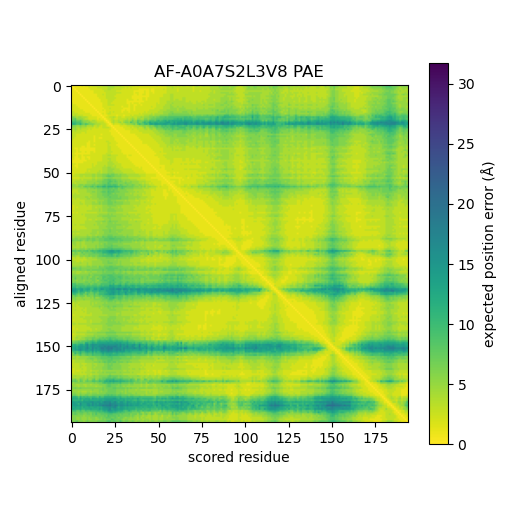3 N N . GLY A 1 185 ? 10.178 -26.311 10.629 1.00 84.25 185 GLY A N 1
ATOM 1484 C CA . GLY A 1 185 ? 8.954 -25.511 10.724 1.00 84.25 185 GLY A CA 1
ATOM 1485 C C . GLY A 1 185 ? 9.165 -24.022 11.034 1.00 84.25 185 GLY A C 1
ATOM 1486 O O . GLY A 1 185 ? 8.186 -23.274 11.061 1.00 84.25 185 GLY A O 1
ATOM 1487 N N . VAL A 1 186 ? 10.407 -23.554 11.217 1.00 84.31 186 VAL A N 1
ATOM 1488 C CA . VAL A 1 186 ? 10.697 -22.138 11.483 1.00 84.31 186 VAL A CA 1
ATOM 1489 C C . VAL A 1 186 ? 11.042 -21.401 10.190 1.00 84.31 186 VAL A C 1
ATOM 1491 O O . VAL A 1 186 ? 12.080 -21.621 9.567 1.00 84.31 186 VAL A O 1
ATOM 1494 N N . LEU A 1 187 ? 10.179 -20.462 9.804 1.00 82.19 187 LEU A N 1
ATOM 1495 C CA . LEU A 1 187 ? 10.411 -19.562 8.674 1.00 82.19 187 LEU A CA 1
ATOM 1496 C C . LEU A 1 187 ? 11.068 -18.255 9.135 1.00 82.19 187 LEU A C 1
ATOM 1498 O O . LEU A 1 187 ? 10.655 -17.644 10.126 1.00 82.19 187 LEU A O 1
ATOM 1502 N N . LEU A 1 188 ? 12.072 -17.794 8.385 1.00 88.12 188 LEU A N 1
ATOM 1503 C CA . LEU A 1 188 ? 12.720 -16.505 8.620 1.00 88.12 188 LEU A CA 1
ATOM 1504 C C . LEU A 1 188 ? 11.913 -15.380 7.969 1.00 88.12 188 LEU A C 1
ATOM 1506 O O . LEU A 1 188 ? 11.997 -15.155 6.766 1.00 88.12 188 LEU A O 1
ATOM 1510 N N . LYS A 1 189 ? 11.169 -14.632 8.785 1.00 88.94 189 LYS A N 1
ATOM 1511 C CA . LYS A 1 189 ? 10.391 -13.477 8.317 1.00 88.94 189 LYS A CA 1
ATOM 1512 C C . LYS A 1 189 ? 11.289 -12.302 7.932 1.00 88.94 189 LYS A C 1
ATOM 1514 O O . LYS A 1 189 ? 12.345 -12.094 8.538 1.00 88.94 189 LYS A O 1
ATOM 1519 N N . LYS A 1 190 ? 10.822 -11.477 6.991 1.00 91.38 190 LYS A N 1
ATOM 1520 C CA . LYS A 1 190 ? 11.464 -10.219 6.553 1.00 91.38 190 LYS A CA 1
ATOM 1521 C C . LYS A 1 190 ? 12.896 -10.400 6.028 1.00 91.38 190 LYS A C 1
ATOM 1523 O O . LYS A 1 190 ? 13.726 -9.501 6.161 1.00 91.38 190 LYS A O 1
ATOM 1528 N N . ARG A 1 191 ? 13.205 -11.564 5.450 1.00 92.75 191 ARG A N 1
ATOM 1529 C CA . ARG A 1 191 ? 14.490 -11.847 4.796 1.00 92.75 191 ARG A CA 1
ATOM 1530 C C . ARG A 1 191 ? 14.224 -12.438 3.422 1.00 92.75 191 ARG A C 1
ATOM 1532 O O . ARG A 1 191 ? 13.663 -13.519 3.329 1.00 92.75 191 ARG A O 1
ATOM 1539 N N . TYR A 1 192 ? 14.610 -11.731 2.371 1.00 94.31 192 TYR A N 1
ATOM 1540 C CA . TYR A 1 192 ? 14.462 -12.184 0.991 1.00 94.31 192 TYR A CA 1
ATOM 1541 C C . TYR A 1 192 ? 15.340 -11.345 0.060 1.00 94.31 192 TYR A C 1
ATOM 1543 O O . TYR A 1 192 ? 15.732 -10.229 0.405 1.00 94.31 192 TYR A O 1
ATOM 1551 N N . ALA A 1 193 ? 15.632 -11.889 -1.119 1.00 95.38 193 ALA A N 1
ATOM 1552 C CA . ALA A 1 193 ? 16.227 -11.172 -2.242 1.00 95.38 193 ALA A CA 1
ATOM 1553 C C . ALA A 1 193 ? 15.313 -11.316 -3.464 1.00 95.38 193 ALA A C 1
ATOM 1555 O O . ALA A 1 193 ? 14.799 -12.408 -3.710 1.00 95.38 193 ALA A O 1
ATOM 1556 N N . VAL A 1 194 ? 15.108 -10.220 -4.193 1.00 92.88 194 VAL A N 1
ATOM 1557 C CA . VAL A 1 194 ? 14.245 -10.114 -5.381 1.00 92.88 194 VAL A CA 1
ATOM 1558 C C . VAL A 1 194 ? 15.051 -9.481 -6.505 1.00 92.88 194 VAL A C 1
ATOM 1560 O O . VAL A 1 194 ? 15.774 -8.506 -6.197 1.00 92.88 194 VAL A O 1
#

Solvent-accessible surface area (backbone atoms only — not comparable to full-atom values): 11467 Å² total; per-residue (Å²): 112,66,72,34,49,54,27,47,52,48,21,57,50,25,56,53,45,38,78,66,42,90,46,73,67,57,24,50,52,24,50,54,51,21,52,52,26,46,52,52,24,52,55,41,47,55,53,57,55,41,58,62,55,40,22,69,37,88,89,40,95,70,54,37,66,63,63,49,49,52,53,51,52,51,42,49,51,52,45,49,54,52,47,60,54,42,52,77,69,33,43,72,77,48,79,56,83,86,49,74,45,64,50,66,55,93,84,53,76,52,79,46,76,47,74,43,96,88,74,49,73,47,80,42,50,42,64,38,52,54,52,31,52,53,42,53,73,76,62,44,39,68,75,44,68,43,87,42,67,47,100,86,68,51,80,46,75,46,72,40,74,47,69,92,75,73,70,80,80,85,75,89,72,95,56,74,49,71,62,74,43,96,51,88,94,42,73,47,78,99,49,72,51,110

InterPro domains:
  IPR006134 DNA-directed DNA polymerase, family B, multifunctional domain [PF00136] (26-89)
  IPR023211 DNA polymerase, palm domain superfamily [G3DSA:3.90.1600.10] (11-194)
  IPR029703 DNA polymerase epsilon catalytic subunit [PTHR10670] (1-194)
  IPR043502 DNA/RNA polymerase superfamily [SSF56672] (5-193)

Mean predicted aligned error: 4.98 Å

Organism: NCBI:txid163516